Protein AF-A0A5C6PN98-F1 (afdb_monomer_lite)

Secondary structure (DSSP, 8-state):
-------------HHHHHHHHHHHHHHHHHHHHHHHHHHHHHHHHHHHHHHHHHHHHHHHHHHHHHHHHHHHHHHHHHHHHHHHHHHHHHHHHHHHHHHHHHHHHHHHHHHHHHHHHHHHHHHHHHHHHHTT--SSPPTT-TTHHHHHHHHTTT---B-SSEEEEEETTEEEEEE--BTTB-HHHHHHHHHHHHHHHHTT----TTT--------PPPP-

InterPro domains:
  IPR000477 Reverse transcriptase domain [PF00078] (130-209)
  IPR000477 Reverse transcriptase domain [PS50878] (1-220)

Organism: NCBI:txid433684

Structure (mmCIF, N/CA/C/O backbone):
data_AF-A0A5C6PN98-F1
#
_entry.id   AF-A0A5C6PN98-F1
#
loop_
_atom_site.group_PDB
_atom_site.id
_atom_site.type_symbol
_atom_site.label_atom_id
_atom_site.label_alt_id
_atom_site.label_comp_id
_atom_site.label_asym_id
_atom_site.label_entity_id
_atom_site.label_seq_id
_atom_site.pdbx_PDB_ins_code
_atom_site.Cartn_x
_atom_site.Cartn_y
_atom_site.Cartn_z
_atom_site.occupancy
_atom_site.B_iso_or_equiv
_atom_site.auth_seq_id
_atom_site.auth_comp_id
_atom_site.auth_asym_id
_atom_site.auth_atom_id
_atom_site.pdbx_PDB_model_num
ATOM 1 N N . MET A 1 1 ? 96.102 -9.131 -102.711 1.00 40.41 1 MET A N 1
ATOM 2 C CA . MET A 1 1 ? 95.577 -8.165 -103.697 1.00 40.41 1 MET A CA 1
ATOM 3 C C . MET A 1 1 ? 94.113 -7.965 -103.356 1.00 40.41 1 MET A C 1
ATOM 5 O O . MET A 1 1 ? 93.366 -8.931 -103.376 1.00 40.41 1 MET A O 1
ATOM 9 N N . SER A 1 2 ? 93.778 -6.772 -102.877 1.00 53.12 2 SER A N 1
ATOM 10 C CA . SER A 1 2 ? 92.555 -6.447 -102.135 1.00 53.12 2 SER A CA 1
ATOM 11 C C . SER A 1 2 ? 91.641 -5.587 -102.998 1.00 53.12 2 SER A C 1
ATOM 13 O O . SER A 1 2 ? 92.104 -4.531 -103.409 1.00 53.12 2 SER A O 1
ATOM 15 N N . ILE A 1 3 ? 90.391 -5.995 -103.253 1.00 46.00 3 ILE A N 1
ATOM 16 C CA . ILE A 1 3 ? 89.304 -5.165 -103.826 1.00 46.00 3 ILE A CA 1
ATOM 17 C C . ILE A 1 3 ? 87.951 -5.880 -103.543 1.00 46.00 3 ILE A C 1
ATOM 19 O O . ILE A 1 3 ? 87.928 -7.105 -103.638 1.00 46.00 3 ILE A O 1
ATOM 23 N N . PRO A 1 4 ? 86.806 -5.200 -103.325 1.00 48.44 4 PRO A N 1
ATOM 24 C CA . PRO A 1 4 ? 86.492 -4.220 -102.283 1.00 48.44 4 PRO A CA 1
ATOM 25 C C . PRO A 1 4 ? 85.287 -4.653 -101.406 1.00 48.44 4 PRO A C 1
ATOM 27 O O . PRO A 1 4 ? 84.429 -5.432 -101.816 1.00 48.44 4 PRO A O 1
ATOM 30 N N . VAL A 1 5 ? 85.181 -4.074 -100.206 1.00 53.41 5 VAL A N 1
ATOM 31 C CA . VAL A 1 5 ? 83.958 -4.086 -99.384 1.00 53.41 5 VAL A CA 1
ATOM 32 C C . VAL A 1 5 ? 83.003 -3.039 -99.964 1.00 53.41 5 VAL A C 1
ATOM 34 O O . VAL A 1 5 ? 83.211 -1.844 -99.760 1.00 53.41 5 VAL A O 1
ATOM 37 N N . LEU A 1 6 ? 81.982 -3.466 -100.715 1.00 45.72 6 LEU A N 1
ATOM 38 C CA . LEU A 1 6 ? 80.893 -2.583 -101.137 1.00 45.72 6 LEU A CA 1
ATOM 39 C C . LEU A 1 6 ? 79.876 -2.513 -99.994 1.00 45.72 6 LEU A C 1
ATOM 41 O O . LEU A 1 6 ? 78.958 -3.325 -99.890 1.00 45.72 6 LEU A O 1
ATOM 45 N N . GLY A 1 7 ? 80.110 -1.572 -99.080 1.00 50.09 7 GLY A N 1
ATOM 46 C CA . GLY A 1 7 ? 79.114 -1.169 -98.101 1.00 50.09 7 GLY A CA 1
ATOM 47 C C . GLY A 1 7 ? 77.917 -0.582 -98.839 1.00 50.09 7 GLY A C 1
ATOM 48 O O . GLY A 1 7 ? 78.007 0.511 -99.393 1.00 50.09 7 GLY A O 1
ATOM 49 N N . ASN A 1 8 ? 76.803 -1.311 -98.854 1.00 46.41 8 ASN A N 1
ATOM 50 C CA . ASN A 1 8 ? 75.513 -0.753 -99.227 1.00 46.41 8 ASN A CA 1
ATOM 51 C C . ASN A 1 8 ? 75.105 0.236 -98.131 1.00 46.41 8 ASN A C 1
ATOM 53 O O . ASN A 1 8 ? 74.496 -0.147 -97.133 1.00 46.41 8 ASN A O 1
ATOM 57 N N . HIS A 1 9 ? 75.467 1.506 -98.308 1.00 53.44 9 HIS A N 1
ATOM 58 C CA . HIS A 1 9 ? 74.816 2.604 -97.611 1.00 53.44 9 HIS A CA 1
ATOM 59 C C . HIS A 1 9 ? 73.414 2.726 -98.217 1.00 53.44 9 HIS A C 1
ATOM 61 O O . HIS A 1 9 ? 73.202 3.399 -99.221 1.00 53.44 9 HIS A O 1
ATOM 67 N N . VAL A 1 10 ? 72.474 1.949 -97.677 1.00 58.62 10 VAL A N 1
ATOM 68 C CA . VAL A 1 10 ? 71.049 2.142 -97.938 1.00 58.62 10 VAL A CA 1
ATOM 69 C C . VAL A 1 10 ? 70.681 3.424 -97.212 1.00 58.62 10 VAL A C 1
ATOM 71 O O . VAL A 1 10 ? 70.667 3.450 -95.981 1.00 58.62 10 VAL A O 1
ATOM 74 N N . ASP A 1 11 ? 70.450 4.495 -97.966 1.00 58.00 11 ASP A N 1
ATOM 75 C CA . ASP A 1 11 ? 69.956 5.737 -97.388 1.00 58.00 11 ASP A CA 1
ATOM 76 C C . ASP A 1 11 ? 68.627 5.444 -96.676 1.00 58.00 11 ASP A C 1
ATOM 78 O O . ASP A 1 11 ? 67.721 4.856 -97.281 1.00 58.00 11 ASP A O 1
ATOM 82 N N . PRO A 1 12 ? 68.505 5.764 -95.374 1.00 60.94 12 PRO A N 1
ATOM 83 C CA . PRO A 1 12 ? 67.302 5.448 -94.626 1.00 60.94 12 PRO A CA 1
ATOM 84 C C . PRO A 1 12 ? 66.135 6.210 -95.248 1.00 60.94 12 PRO A C 1
ATOM 86 O O . PRO A 1 12 ? 66.174 7.436 -95.300 1.00 60.94 12 PRO A O 1
ATOM 89 N N . ASN A 1 13 ? 65.103 5.493 -95.712 1.00 65.88 13 ASN A N 1
ATOM 90 C CA . ASN A 1 13 ? 63.858 6.110 -96.160 1.00 65.88 13 ASN A CA 1
ATOM 91 C C . ASN A 1 13 ? 63.233 6.850 -94.958 1.00 65.88 13 ASN A C 1
ATOM 93 O O . ASN A 1 13 ? 62.747 6.195 -94.021 1.00 65.88 13 ASN A O 1
ATOM 97 N N . PRO A 1 14 ? 63.256 8.194 -94.948 1.00 67.50 14 PRO A N 1
ATOM 98 C CA . PRO A 1 14 ? 62.813 8.960 -93.794 1.00 67.50 14 PRO A CA 1
ATOM 99 C C . PRO A 1 14 ? 61.302 8.812 -93.582 1.00 67.50 14 PRO A C 1
ATOM 101 O O . PRO A 1 14 ? 60.848 8.800 -92.443 1.00 67.50 14 PRO A O 1
ATOM 104 N N . GLU A 1 15 ? 60.526 8.597 -94.648 1.00 72.06 15 GLU A N 1
ATOM 105 C CA . GLU A 1 15 ? 59.063 8.516 -94.580 1.00 72.06 15 GLU A CA 1
ATOM 106 C C . GLU A 1 15 ? 58.575 7.237 -93.880 1.00 72.06 15 GLU A C 1
ATOM 108 O O . GLU A 1 15 ? 57.674 7.293 -93.043 1.00 72.06 15 GLU A O 1
ATOM 113 N N . GLY A 1 16 ? 59.210 6.089 -94.146 1.00 73.00 16 GLY A N 1
ATOM 114 C CA . GLY A 1 16 ? 58.858 4.814 -93.504 1.00 73.00 16 GLY A CA 1
ATOM 115 C C . GLY A 1 16 ? 59.212 4.769 -92.013 1.00 73.00 16 GLY A C 1
ATOM 116 O O . GLY A 1 16 ? 58.450 4.240 -91.205 1.00 73.00 16 GLY A O 1
ATOM 117 N N . THR A 1 17 ? 60.339 5.379 -91.635 1.00 78.50 17 THR A N 1
ATOM 118 C CA . THR A 1 17 ? 60.756 5.499 -90.226 1.00 78.50 17 THR A CA 1
ATOM 119 C C . THR A 1 17 ? 59.809 6.414 -89.446 1.00 78.50 17 THR A C 1
ATOM 121 O O . THR A 1 17 ? 59.420 6.088 -88.326 1.00 78.50 17 THR A O 1
ATOM 124 N N . ILE A 1 18 ? 59.379 7.530 -90.048 1.00 80.25 18 ILE A N 1
ATOM 125 C CA . ILE A 1 18 ? 58.404 8.450 -89.444 1.00 80.25 18 ILE A CA 1
ATOM 126 C C . ILE A 1 18 ? 57.042 7.764 -89.255 1.00 80.25 18 ILE A C 1
ATOM 128 O O . ILE A 1 18 ? 56.444 7.904 -88.190 1.00 80.25 18 ILE A O 1
ATOM 132 N N . ALA A 1 19 ? 56.570 6.985 -90.233 1.00 81.81 19 ALA A N 1
ATOM 133 C CA . ALA A 1 19 ? 55.299 6.262 -90.132 1.00 81.81 19 ALA A CA 1
ATOM 134 C C . ALA A 1 19 ? 55.283 5.233 -88.984 1.00 81.81 19 ALA A C 1
ATOM 136 O O . ALA A 1 19 ? 54.307 5.163 -88.241 1.00 81.81 19 ALA A O 1
ATOM 137 N N . LEU A 1 20 ? 56.372 4.477 -88.790 1.00 82.06 20 LEU A N 1
ATOM 138 C CA . LEU A 1 20 ? 56.484 3.523 -87.678 1.00 82.06 20 LEU A CA 1
ATOM 139 C C . LEU A 1 20 ? 56.520 4.218 -86.308 1.00 82.06 20 LEU A C 1
ATOM 141 O O . LEU A 1 20 ? 55.863 3.759 -85.376 1.00 82.06 20 LEU A O 1
ATOM 145 N N . ILE A 1 21 ? 57.227 5.348 -86.194 1.00 84.56 21 ILE A N 1
ATOM 146 C CA . ILE A 1 21 ? 57.261 6.147 -84.958 1.00 84.56 21 ILE A CA 1
ATOM 147 C C . ILE A 1 21 ? 55.870 6.714 -84.635 1.00 84.56 21 ILE A C 1
ATOM 149 O O . ILE A 1 21 ? 55.463 6.701 -83.476 1.00 84.56 21 ILE A O 1
ATOM 153 N N . LEU A 1 22 ? 55.126 7.190 -85.640 1.00 84.31 22 LEU A N 1
ATOM 154 C CA . LEU A 1 22 ? 53.765 7.705 -85.454 1.00 84.31 22 LEU A CA 1
ATOM 155 C C . LEU A 1 22 ? 52.798 6.625 -84.946 1.00 84.31 22 LEU A C 1
ATOM 157 O O . LEU A 1 22 ? 52.029 6.910 -84.032 1.00 84.31 22 LEU A O 1
ATOM 161 N N . ILE A 1 23 ? 52.880 5.395 -85.468 1.00 87.25 23 ILE A N 1
ATOM 162 C CA . ILE A 1 23 ? 52.056 4.260 -85.011 1.00 87.25 23 ILE A CA 1
ATOM 163 C C . ILE A 1 23 ? 52.378 3.895 -83.554 1.00 87.25 23 ILE A C 1
ATOM 165 O O . ILE A 1 23 ? 51.466 3.727 -82.748 1.00 87.25 23 ILE A O 1
ATOM 169 N N . GLU A 1 24 ? 53.661 3.822 -83.181 1.00 88.69 24 GLU A N 1
AT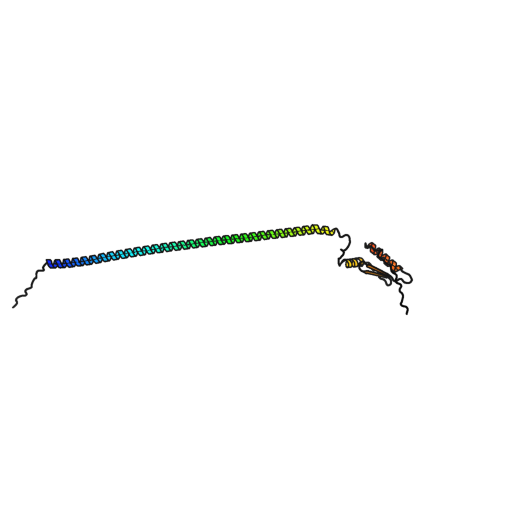OM 170 C CA . GLU A 1 24 ? 54.052 3.517 -81.796 1.00 88.69 24 GLU A CA 1
ATOM 171 C C . GLU A 1 24 ? 53.624 4.627 -80.816 1.00 88.69 24 GLU A C 1
ATOM 173 O O . GLU A 1 24 ? 53.244 4.350 -79.675 1.00 88.69 24 GLU A O 1
ATOM 178 N N . ILE A 1 25 ? 53.648 5.892 -81.253 1.00 87.69 25 ILE A N 1
ATOM 179 C CA . ILE A 1 25 ? 53.106 7.016 -80.480 1.00 87.69 25 ILE A CA 1
ATOM 180 C C . ILE A 1 25 ? 51.587 6.883 -80.332 1.00 87.69 25 ILE A C 1
ATOM 182 O O . ILE A 1 25 ? 51.085 7.042 -79.221 1.00 87.69 25 ILE A O 1
ATOM 186 N N . GLU A 1 26 ? 50.856 6.580 -81.405 1.00 90.25 26 GLU A N 1
ATOM 187 C CA . GLU A 1 26 ? 49.398 6.412 -81.382 1.00 90.25 26 GLU A CA 1
ATOM 188 C C . GLU A 1 26 ? 48.972 5.276 -80.437 1.00 90.25 26 GLU A C 1
ATOM 190 O O . GLU A 1 26 ? 48.090 5.470 -79.598 1.00 90.25 26 GLU A O 1
ATOM 195 N N . GLU A 1 27 ? 49.663 4.133 -80.478 1.00 89.81 27 GLU A N 1
ATOM 196 C CA . GLU A 1 27 ? 49.415 2.994 -79.586 1.00 89.81 27 GLU A CA 1
ATOM 197 C C . GLU A 1 27 ? 49.716 3.337 -78.115 1.00 89.81 27 GLU A C 1
ATOM 199 O O . GLU A 1 27 ? 48.908 3.049 -77.226 1.00 89.81 27 GLU A O 1
ATOM 204 N N . LYS A 1 28 ? 50.835 4.027 -77.836 1.00 92.12 28 LYS A N 1
ATOM 205 C CA . LYS A 1 28 ? 51.170 4.500 -76.477 1.00 92.12 28 LYS A CA 1
ATOM 206 C C . LYS A 1 28 ? 50.163 5.523 -75.955 1.00 92.12 28 LYS A C 1
ATOM 208 O O . LYS A 1 28 ? 49.799 5.465 -74.779 1.00 92.12 28 LYS A O 1
ATOM 213 N N . VAL A 1 29 ? 49.695 6.442 -76.801 1.00 90.94 29 VAL A N 1
ATOM 214 C CA . VAL A 1 29 ? 48.663 7.432 -76.450 1.00 90.94 29 VAL A CA 1
ATOM 215 C C . VAL A 1 29 ? 47.328 6.742 -76.166 1.00 90.94 29 VAL A C 1
ATOM 217 O O . VAL A 1 29 ? 46.677 7.067 -75.171 1.00 90.94 29 VAL A O 1
ATOM 220 N N . PHE A 1 30 ? 46.945 5.746 -76.968 1.00 92.44 30 PHE A N 1
ATOM 221 C CA . PHE A 1 30 ? 45.742 4.943 -76.743 1.00 92.44 30 PHE A CA 1
ATOM 222 C C . PHE A 1 30 ? 45.806 4.168 -75.417 1.00 92.44 30 PHE A C 1
ATOM 224 O O . PHE A 1 30 ? 44.881 4.245 -74.603 1.00 92.44 30 PHE A O 1
ATOM 231 N N . HIS A 1 31 ? 46.926 3.492 -75.142 1.00 93.56 31 HIS A N 1
ATOM 232 C CA . HIS A 1 31 ? 47.130 2.755 -73.893 1.00 93.56 31 HIS A CA 1
ATOM 233 C C . HIS A 1 31 ? 47.135 3.686 -72.667 1.00 93.56 31 HIS A C 1
ATOM 235 O O . HIS A 1 31 ? 46.573 3.344 -71.621 1.00 93.56 31 HIS A O 1
ATOM 241 N N . LEU A 1 32 ? 47.725 4.881 -72.779 1.00 94.00 32 LEU A N 1
ATOM 242 C CA . LEU A 1 32 ? 47.681 5.897 -71.726 1.00 94.00 32 LEU A CA 1
ATOM 243 C C . LEU A 1 32 ? 46.247 6.392 -71.481 1.00 94.00 32 LEU A C 1
ATOM 245 O O . LEU A 1 32 ? 45.834 6.525 -70.329 1.00 94.00 32 LEU A O 1
ATOM 249 N N . GLY A 1 33 ? 45.466 6.598 -72.547 1.00 93.75 33 GLY A N 1
ATOM 250 C CA . GLY A 1 33 ? 44.052 6.969 -72.466 1.00 93.75 33 GLY A CA 1
ATOM 251 C C . GLY A 1 33 ? 43.211 5.950 -71.689 1.00 93.75 33 GLY A C 1
ATOM 252 O O . GLY A 1 33 ? 42.462 6.332 -70.789 1.00 93.75 33 GLY A O 1
ATOM 253 N N . ILE A 1 34 ? 43.387 4.651 -71.959 1.00 94.88 34 ILE A N 1
ATOM 254 C CA . ILE A 1 34 ? 42.705 3.568 -71.224 1.00 94.88 34 ILE A CA 1
ATOM 255 C C . ILE A 1 34 ? 43.082 3.573 -69.738 1.00 94.88 34 ILE A C 1
ATOM 257 O O . ILE A 1 34 ? 42.205 3.422 -68.881 1.00 94.88 34 ILE A O 1
ATOM 261 N N . ILE A 1 35 ? 44.367 3.758 -69.415 1.00 96.00 35 ILE A N 1
ATOM 262 C CA . ILE A 1 35 ? 44.838 3.824 -68.023 1.00 96.00 35 ILE A CA 1
ATOM 263 C C . ILE A 1 35 ? 44.164 4.988 -67.289 1.00 96.00 35 ILE A C 1
ATOM 265 O O . ILE A 1 35 ? 43.644 4.794 -66.191 1.00 96.00 35 ILE A O 1
ATOM 269 N N . ILE A 1 36 ? 44.121 6.176 -67.900 1.00 96.38 36 ILE A N 1
ATOM 270 C CA . ILE A 1 36 ? 43.481 7.357 -67.307 1.00 96.38 36 ILE A CA 1
ATOM 271 C C . ILE A 1 36 ? 41.999 7.082 -67.038 1.00 96.38 36 ILE A C 1
ATOM 273 O O . ILE A 1 36 ? 41.545 7.285 -65.913 1.00 96.38 36 ILE A O 1
ATOM 277 N N . ILE A 1 37 ? 41.256 6.569 -68.025 1.00 96.69 37 ILE A N 1
ATOM 278 C CA . ILE A 1 37 ? 39.830 6.235 -67.862 1.00 96.69 37 ILE A CA 1
ATOM 279 C C . ILE A 1 37 ? 39.640 5.234 -66.718 1.00 96.69 37 ILE A C 1
ATOM 281 O O . ILE A 1 37 ? 38.777 5.433 -65.865 1.00 96.69 37 ILE A O 1
ATOM 285 N N . SER A 1 38 ? 40.475 4.195 -66.659 1.00 96.19 38 SER A N 1
ATOM 286 C CA . SER A 1 38 ? 40.412 3.174 -65.609 1.00 96.19 38 SER A CA 1
ATOM 287 C C . SER A 1 38 ? 40.627 3.776 -64.219 1.00 96.19 38 SER A C 1
ATOM 289 O O . SER A 1 38 ? 39.862 3.491 -63.299 1.00 96.19 38 SER A O 1
ATOM 291 N N . ILE A 1 39 ? 41.618 4.661 -64.066 1.00 97.25 39 ILE A N 1
ATOM 292 C CA . ILE A 1 39 ? 41.881 5.376 -62.809 1.00 97.25 39 ILE A CA 1
ATOM 293 C C . ILE A 1 39 ? 40.684 6.249 -62.423 1.00 97.25 39 ILE A C 1
ATOM 295 O O . ILE A 1 39 ? 40.243 6.197 -61.276 1.00 97.25 39 ILE A O 1
ATOM 299 N N . VAL A 1 40 ? 40.129 7.019 -63.364 1.00 97.56 40 VAL A N 1
ATOM 300 C CA . VAL A 1 40 ? 38.956 7.868 -63.101 1.00 97.56 40 VAL A CA 1
ATOM 301 C C . VAL A 1 40 ? 37.769 7.027 -62.634 1.00 97.56 40 VAL A C 1
ATOM 303 O O . VAL A 1 40 ? 37.139 7.367 -61.634 1.00 97.56 40 VAL A O 1
ATOM 306 N N . VAL A 1 41 ? 37.490 5.903 -63.298 1.00 97.81 41 VAL A N 1
ATOM 307 C CA . VAL A 1 41 ? 36.411 4.983 -62.906 1.00 97.81 41 VAL A CA 1
ATOM 308 C C . VAL A 1 41 ? 36.638 4.433 -61.496 1.00 97.81 41 VAL A C 1
ATOM 310 O O . VAL A 1 41 ? 35.714 4.446 -60.684 1.00 97.81 41 VAL A O 1
ATOM 313 N N . ILE A 1 42 ? 37.860 4.008 -61.167 1.00 97.81 42 ILE A N 1
ATOM 314 C CA . ILE A 1 42 ? 38.203 3.516 -59.823 1.00 97.81 42 ILE A CA 1
ATOM 315 C C . ILE A 1 42 ? 37.974 4.603 -58.767 1.00 97.81 42 ILE A C 1
ATOM 317 O O . ILE A 1 42 ? 37.365 4.329 -57.734 1.00 97.81 42 ILE A O 1
ATOM 321 N N . ILE A 1 43 ? 38.407 5.841 -59.027 1.00 97.94 43 ILE A N 1
ATOM 322 C CA . ILE A 1 43 ? 38.196 6.974 -58.114 1.00 97.94 43 ILE A CA 1
ATOM 323 C C . ILE A 1 43 ? 36.700 7.206 -57.888 1.00 97.94 43 ILE A C 1
ATOM 325 O O . ILE A 1 43 ? 36.277 7.344 -56.742 1.00 97.94 43 ILE A O 1
ATOM 329 N N . ILE A 1 44 ? 35.889 7.202 -58.951 1.00 98.00 44 ILE A N 1
ATOM 330 C CA . ILE A 1 44 ? 34.432 7.367 -58.844 1.00 98.00 44 ILE A CA 1
ATOM 331 C C . ILE A 1 44 ? 33.831 6.265 -57.968 1.00 98.00 44 ILE A C 1
ATOM 333 O O . ILE A 1 44 ? 33.057 6.566 -57.061 1.00 98.00 44 ILE A O 1
ATOM 337 N N . ILE A 1 45 ? 34.212 5.003 -58.186 1.00 98.19 45 ILE A N 1
ATOM 338 C CA . ILE A 1 45 ? 33.725 3.870 -57.385 1.00 98.19 45 ILE A CA 1
ATOM 339 C C . ILE A 1 45 ? 34.092 4.049 -55.908 1.00 98.19 45 ILE A C 1
ATOM 341 O O . ILE A 1 45 ? 33.233 3.886 -55.044 1.00 98.19 45 ILE A O 1
ATOM 345 N N . ILE A 1 46 ? 35.337 4.427 -55.606 1.00 98.25 46 ILE A N 1
ATOM 346 C CA . ILE A 1 46 ? 35.791 4.671 -54.228 1.00 98.25 46 ILE A CA 1
ATOM 347 C C . ILE A 1 46 ? 34.970 5.789 -53.581 1.00 98.25 46 ILE A C 1
ATOM 349 O O . ILE A 1 46 ? 34.488 5.623 -52.461 1.00 98.25 46 ILE A O 1
ATOM 353 N N . VAL A 1 47 ? 34.767 6.906 -54.284 1.00 98.31 47 VAL A N 1
ATOM 354 C CA . VAL A 1 47 ? 33.960 8.031 -53.790 1.00 98.31 47 VAL A CA 1
ATOM 355 C C . VAL A 1 47 ? 32.526 7.584 -53.501 1.00 98.31 47 VAL A C 1
ATOM 357 O O . VAL A 1 47 ? 31.998 7.886 -52.432 1.00 98.31 47 VAL A O 1
ATOM 360 N N . VAL A 1 48 ? 31.910 6.816 -54.402 1.00 98.31 48 VAL A N 1
ATOM 361 C CA . VAL A 1 48 ? 30.558 6.272 -54.207 1.00 98.31 48 VAL A CA 1
ATOM 362 C C . VAL A 1 48 ? 30.499 5.358 -52.982 1.00 98.31 48 VAL A C 1
ATOM 364 O O . VAL A 1 48 ? 29.592 5.500 -52.163 1.00 98.31 48 VAL A O 1
ATOM 367 N N . ILE A 1 49 ? 31.475 4.464 -52.805 1.00 98.38 49 ILE A N 1
ATOM 368 C CA . ILE A 1 49 ? 31.553 3.581 -51.631 1.00 98.38 49 ILE A CA 1
ATOM 369 C C . ILE A 1 49 ? 31.664 4.401 -50.343 1.00 98.38 49 ILE A C 1
ATOM 371 O O . ILE A 1 49 ? 30.936 4.130 -49.390 1.00 98.38 49 ILE A O 1
ATOM 375 N N . ILE A 1 50 ? 32.525 5.423 -50.313 1.00 98.31 50 ILE A N 1
ATOM 376 C CA . ILE A 1 50 ? 32.680 6.305 -49.148 1.00 98.31 50 ILE A CA 1
ATOM 377 C C . ILE A 1 50 ? 31.349 6.981 -48.812 1.00 98.31 50 ILE A C 1
ATOM 379 O O . ILE A 1 50 ? 30.940 6.971 -47.653 1.00 98.31 50 ILE A O 1
ATOM 383 N N . ILE A 1 51 ? 30.644 7.518 -49.811 1.00 98.38 51 ILE A N 1
ATOM 384 C CA . ILE A 1 51 ? 29.333 8.151 -49.615 1.00 98.38 51 ILE A CA 1
ATOM 385 C C . ILE A 1 51 ? 28.333 7.155 -49.016 1.00 98.38 51 ILE A C 1
ATOM 387 O O . ILE A 1 51 ? 27.664 7.480 -48.037 1.00 98.38 51 ILE A O 1
ATOM 391 N N . ILE A 1 52 ? 28.257 5.933 -49.552 1.00 98.44 52 ILE A N 1
ATOM 392 C CA . ILE A 1 52 ? 27.363 4.885 -49.037 1.00 98.44 52 ILE A CA 1
ATOM 393 C C . ILE A 1 52 ? 27.698 4.549 -47.580 1.00 98.44 52 ILE A C 1
ATOM 395 O O . ILE A 1 52 ? 26.800 4.498 -46.742 1.00 98.44 52 ILE A O 1
ATOM 399 N N . VAL A 1 53 ? 28.979 4.357 -47.256 1.00 98.50 53 VAL A N 1
ATOM 400 C CA . VAL A 1 53 ? 29.428 4.060 -45.887 1.00 98.50 53 VAL A CA 1
ATOM 401 C C . VAL A 1 53 ? 29.056 5.193 -44.933 1.00 98.50 53 VAL A C 1
ATOM 403 O O . VAL A 1 53 ? 28.517 4.932 -43.860 1.00 98.50 53 VAL A O 1
ATOM 406 N N . VAL A 1 54 ? 29.276 6.448 -45.329 1.00 98.50 54 VAL A N 1
ATOM 407 C CA . VAL A 1 54 ? 28.896 7.621 -44.530 1.00 98.50 54 VAL A CA 1
ATOM 408 C C . VAL A 1 54 ? 27.386 7.655 -44.289 1.00 98.50 54 VAL A C 1
ATOM 410 O O . VAL A 1 54 ? 26.960 7.849 -43.152 1.00 98.50 54 VAL A O 1
ATOM 413 N N . ILE A 1 55 ? 26.571 7.404 -45.317 1.00 98.50 55 ILE A N 1
ATOM 414 C CA . ILE A 1 55 ? 25.108 7.339 -45.183 1.00 98.50 55 ILE A CA 1
ATOM 415 C C . ILE A 1 55 ? 24.700 6.237 -44.199 1.00 98.50 55 ILE A C 1
ATOM 417 O O . ILE A 1 55 ? 23.881 6.485 -43.315 1.00 98.50 55 ILE A O 1
ATOM 421 N N . ILE A 1 56 ? 25.289 5.042 -44.305 1.00 98.50 56 ILE A N 1
ATOM 422 C CA . ILE A 1 56 ? 25.012 3.928 -43.386 1.00 98.50 56 ILE A CA 1
ATOM 423 C C . ILE A 1 56 ? 25.356 4.320 -41.947 1.00 98.50 56 ILE A C 1
ATOM 425 O O . ILE A 1 56 ? 24.542 4.105 -41.051 1.00 98.50 56 ILE A O 1
ATOM 429 N N . ILE A 1 57 ? 26.522 4.931 -41.718 1.00 98.50 57 ILE A N 1
ATOM 430 C CA . ILE A 1 57 ? 26.934 5.393 -40.385 1.00 98.50 57 ILE A CA 1
ATOM 431 C C . ILE A 1 57 ? 25.921 6.397 -39.832 1.00 98.50 57 ILE A C 1
ATOM 433 O O . ILE A 1 57 ? 25.484 6.251 -38.692 1.00 98.50 57 ILE A O 1
ATOM 437 N N . ILE A 1 58 ? 25.499 7.377 -40.634 1.00 98.50 58 ILE A N 1
ATOM 438 C CA . ILE A 1 58 ? 24.498 8.372 -40.225 1.00 98.50 58 ILE A CA 1
ATOM 439 C C . ILE A 1 58 ? 23.183 7.687 -39.832 1.00 98.50 58 ILE A C 1
ATOM 441 O O . ILE A 1 58 ? 22.634 7.987 -38.773 1.00 98.50 58 ILE A O 1
ATOM 445 N N . ILE A 1 59 ? 22.697 6.738 -40.636 1.00 98.56 59 ILE A N 1
ATOM 446 C CA . ILE A 1 59 ? 21.468 5.986 -40.342 1.00 98.56 59 ILE A CA 1
ATOM 447 C C . ILE A 1 59 ? 21.603 5.217 -39.024 1.00 98.56 59 ILE A C 1
ATOM 449 O O . ILE A 1 59 ? 20.718 5.297 -38.175 1.00 98.56 59 ILE A O 1
ATOM 453 N N . VAL A 1 60 ? 22.715 4.506 -38.822 1.00 98.56 60 VAL A N 1
ATOM 454 C CA . VAL A 1 60 ? 22.971 3.746 -37.588 1.00 98.56 60 VAL A CA 1
ATOM 455 C C . VAL A 1 60 ? 23.002 4.668 -36.371 1.00 98.56 60 VAL A C 1
ATOM 457 O O . VAL A 1 60 ? 22.410 4.341 -35.341 1.00 98.56 60 VAL A O 1
ATOM 460 N N . VAL A 1 61 ? 23.640 5.835 -36.482 1.00 98.62 61 VAL A N 1
ATOM 461 C CA . VAL A 1 61 ? 23.676 6.840 -35.412 1.00 98.62 61 VAL A CA 1
ATOM 462 C C . VAL A 1 61 ? 22.270 7.349 -35.099 1.00 98.62 61 VAL A C 1
ATOM 464 O O . VAL A 1 61 ? 21.886 7.376 -33.932 1.00 98.62 61 VAL A O 1
ATOM 467 N N . ILE A 1 62 ? 21.472 7.682 -36.117 1.00 98.62 62 ILE A N 1
ATOM 468 C CA . ILE A 1 62 ? 20.083 8.131 -35.936 1.00 98.62 62 ILE A CA 1
ATOM 469 C C . ILE A 1 62 ? 19.254 7.054 -35.233 1.00 98.62 62 ILE A C 1
ATOM 471 O O . ILE A 1 62 ? 18.588 7.352 -34.243 1.00 98.62 62 ILE A O 1
ATOM 475 N N . ILE A 1 63 ? 19.322 5.802 -35.694 1.00 98.62 63 ILE A N 1
ATOM 476 C CA . ILE A 1 63 ? 18.603 4.680 -35.072 1.00 98.62 63 ILE A CA 1
ATOM 477 C C . ILE A 1 63 ? 19.031 4.525 -33.612 1.00 98.62 63 ILE A C 1
ATOM 479 O O . ILE A 1 63 ? 18.180 4.410 -32.734 1.00 98.62 63 ILE A O 1
ATOM 483 N N . SER A 1 64 ? 20.334 4.582 -33.338 1.00 98.25 64 SER A N 1
ATOM 484 C CA . SER A 1 64 ? 20.868 4.466 -31.978 1.00 98.25 64 SER A CA 1
ATOM 485 C C . SER A 1 64 ? 20.329 5.571 -31.066 1.00 98.25 64 SER A C 1
ATOM 487 O O . SER A 1 64 ? 19.881 5.287 -29.958 1.00 98.25 64 SER A O 1
ATOM 489 N N . ILE A 1 65 ? 20.293 6.820 -31.543 1.00 98.50 65 ILE A N 1
ATOM 490 C CA . ILE A 1 65 ? 19.728 7.958 -30.804 1.00 98.50 65 ILE A CA 1
ATOM 491 C C . ILE A 1 65 ? 18.237 7.743 -30.530 1.00 98.50 65 ILE A C 1
ATOM 493 O O . ILE A 1 65 ? 17.797 7.906 -29.393 1.00 98.50 65 ILE A O 1
ATOM 497 N N . VAL A 1 66 ? 17.460 7.344 -31.541 1.00 98.62 66 VAL A N 1
ATOM 498 C CA . VAL A 1 66 ? 16.019 7.082 -31.394 1.00 98.62 66 VAL A CA 1
ATOM 499 C C . VAL A 1 66 ? 15.764 5.985 -30.362 1.00 98.62 66 VAL A C 1
ATOM 501 O O . VAL A 1 66 ? 14.886 6.134 -29.510 1.00 98.62 66 VAL A O 1
ATOM 504 N N . VAL A 1 67 ? 16.549 4.906 -30.392 1.00 98.69 67 VAL A N 1
ATOM 505 C CA . VAL A 1 67 ? 16.457 3.810 -29.418 1.00 98.69 67 VAL A CA 1
ATOM 506 C C . VAL A 1 67 ? 16.772 4.307 -28.009 1.00 98.69 67 VAL A C 1
ATOM 508 O O . VAL A 1 67 ? 15.996 4.047 -27.092 1.00 98.69 67 VAL A O 1
ATOM 511 N N . ILE A 1 68 ? 17.854 5.069 -27.829 1.00 98.56 68 ILE A N 1
ATOM 512 C CA . ILE A 1 68 ? 18.229 5.634 -26.523 1.00 98.56 68 ILE A CA 1
ATOM 513 C C . ILE A 1 68 ? 17.114 6.534 -25.982 1.00 98.56 68 ILE A C 1
ATOM 515 O O . ILE A 1 68 ? 16.697 6.363 -24.838 1.00 98.56 68 ILE A O 1
ATOM 519 N N . ILE A 1 69 ? 16.586 7.449 -26.800 1.00 98.56 69 ILE A N 1
ATOM 520 C CA . ILE A 1 69 ? 15.482 8.337 -26.404 1.00 98.56 69 ILE A CA 1
ATOM 521 C C . ILE A 1 69 ? 14.257 7.514 -26.004 1.00 98.56 69 ILE A C 1
ATOM 523 O O . ILE A 1 69 ? 13.660 7.771 -24.962 1.00 98.56 69 ILE A O 1
ATOM 527 N N . SER A 1 70 ? 13.910 6.494 -26.790 1.00 98.38 70 SER A N 1
ATOM 528 C CA . SER A 1 70 ? 12.770 5.619 -26.502 1.00 98.38 70 SER A CA 1
ATOM 529 C C . SER A 1 70 ? 12.931 4.908 -25.156 1.00 98.38 70 SER A C 1
ATOM 531 O O . SER A 1 70 ? 11.998 4.890 -24.357 1.00 98.38 70 SER A O 1
ATOM 533 N N . ILE A 1 71 ? 14.126 4.385 -24.860 1.00 98.62 71 ILE A N 1
ATOM 534 C CA . ILE A 1 71 ? 14.437 3.746 -23.572 1.00 98.62 71 ILE A CA 1
ATOM 535 C C . ILE A 1 71 ? 14.299 4.747 -22.421 1.00 98.62 71 ILE A C 1
ATOM 537 O O . ILE A 1 71 ? 13.656 4.439 -21.419 1.00 98.62 71 ILE A O 1
ATOM 541 N N . VAL A 1 72 ? 14.857 5.952 -22.563 1.00 98.62 72 VAL A N 1
ATOM 542 C CA . VAL A 1 72 ? 14.767 7.006 -21.538 1.00 98.62 72 VAL A CA 1
ATOM 543 C C . VAL A 1 72 ? 13.310 7.379 -21.258 1.00 98.62 72 VAL A C 1
ATOM 545 O O . VAL A 1 72 ? 12.911 7.472 -20.097 1.00 98.62 72 VAL A O 1
ATOM 548 N N . VAL A 1 73 ? 12.494 7.533 -22.304 1.00 98.62 73 VAL A N 1
ATOM 549 C CA . VAL A 1 73 ? 11.058 7.821 -22.174 1.00 98.62 73 VAL A CA 1
ATOM 550 C C . VAL A 1 73 ? 10.334 6.685 -21.451 1.00 98.62 73 VAL A C 1
ATOM 552 O O . VAL A 1 73 ? 9.568 6.946 -20.526 1.00 98.62 73 VAL A O 1
ATOM 555 N N . ILE A 1 74 ? 10.604 5.428 -21.814 1.00 98.62 74 ILE A N 1
ATOM 556 C CA . ILE A 1 74 ? 10.011 4.258 -21.148 1.00 98.62 74 ILE A CA 1
ATOM 557 C C . ILE A 1 74 ? 10.378 4.235 -19.660 1.00 98.62 74 ILE A C 1
ATOM 559 O O . ILE A 1 74 ? 9.498 4.045 -18.823 1.00 98.62 74 ILE A O 1
ATOM 563 N N . ILE A 1 75 ? 11.644 4.478 -19.311 1.00 98.56 75 ILE A N 1
ATOM 564 C CA . ILE A 1 75 ? 12.093 4.544 -17.912 1.00 98.56 75 ILE A CA 1
ATOM 565 C C . ILE A 1 75 ? 11.332 5.635 -17.154 1.00 98.56 75 ILE A C 1
ATOM 567 O O . ILE A 1 75 ? 10.847 5.386 -16.052 1.00 98.56 75 ILE A O 1
ATOM 571 N N . PHE A 1 76 ? 11.178 6.822 -17.744 1.00 98.50 76 PHE A N 1
ATOM 572 C CA . PHE A 1 76 ? 10.436 7.913 -17.115 1.00 98.50 76 PHE A CA 1
ATOM 573 C C . PHE A 1 76 ? 8.963 7.552 -16.881 1.00 98.50 76 PHE A C 1
ATOM 575 O O . PHE A 1 76 ? 8.437 7.794 -15.795 1.00 98.50 76 PHE A O 1
ATOM 582 N N . ILE A 1 77 ? 8.313 6.912 -17.859 1.00 98.56 77 ILE A N 1
ATOM 583 C CA . ILE A 1 77 ? 6.934 6.423 -17.726 1.00 98.56 77 ILE A CA 1
ATOM 584 C C . ILE A 1 77 ? 6.834 5.395 -16.595 1.00 98.56 77 ILE A C 1
ATOM 586 O O . ILE A 1 77 ? 5.939 5.501 -15.759 1.00 98.56 77 ILE A O 1
ATOM 590 N N . ILE A 1 78 ? 7.756 4.430 -16.529 1.00 98.50 78 ILE A N 1
ATOM 591 C CA . ILE A 1 78 ? 7.779 3.416 -15.465 1.00 98.50 78 ILE A CA 1
ATOM 592 C C . ILE A 1 78 ? 7.915 4.087 -14.097 1.00 98.50 78 ILE A C 1
ATOM 594 O O . ILE A 1 78 ? 7.130 3.793 -13.198 1.00 98.50 78 ILE A O 1
ATOM 598 N N . ILE A 1 79 ? 8.862 5.016 -13.941 1.00 98.50 79 ILE A N 1
ATOM 599 C CA . ILE A 1 79 ? 9.059 5.756 -12.687 1.00 98.50 79 ILE A CA 1
ATOM 600 C C . ILE A 1 79 ? 7.780 6.502 -12.306 1.00 98.50 79 ILE A C 1
ATOM 602 O O . ILE A 1 79 ? 7.330 6.402 -11.167 1.00 98.50 79 ILE A O 1
ATOM 606 N N . PHE A 1 80 ? 7.162 7.206 -13.252 1.00 98.31 80 PHE A N 1
ATOM 607 C CA . PHE A 1 80 ? 5.925 7.945 -13.019 1.00 98.31 80 PHE A CA 1
ATOM 608 C C . PHE A 1 80 ? 4.782 7.032 -12.552 1.00 98.31 80 PHE A C 1
ATOM 610 O O . PHE A 1 80 ? 4.127 7.322 -11.549 1.00 98.31 80 PHE A O 1
ATOM 617 N N . VAL A 1 81 ? 4.581 5.893 -13.222 1.00 98.62 81 VAL A N 1
ATOM 618 C CA . VAL A 1 81 ? 3.567 4.893 -12.849 1.00 98.62 81 VAL A CA 1
ATOM 619 C C . VAL A 1 81 ? 3.838 4.319 -11.458 1.00 98.62 81 VAL A C 1
ATOM 621 O O . VAL A 1 81 ? 2.910 4.191 -10.657 1.00 98.62 81 VAL A O 1
ATOM 624 N N . VAL A 1 82 ? 5.095 4.003 -11.140 1.00 98.62 82 VAL A N 1
ATOM 625 C CA . VAL A 1 82 ? 5.490 3.489 -9.819 1.00 98.62 82 VAL A CA 1
ATOM 626 C C . VAL A 1 82 ? 5.212 4.524 -8.731 1.00 98.62 82 VAL A C 1
ATOM 628 O O . VAL A 1 82 ? 4.605 4.186 -7.718 1.00 98.62 82 VAL A O 1
ATOM 631 N N . VAL A 1 83 ? 5.582 5.788 -8.949 1.00 98.56 83 VAL A N 1
ATOM 632 C CA . VAL A 1 83 ? 5.326 6.879 -7.996 1.00 98.56 83 VAL A CA 1
ATOM 633 C C . VAL A 1 83 ? 3.826 7.044 -7.754 1.00 98.56 83 VAL A C 1
ATOM 635 O O . VAL A 1 83 ? 3.403 7.073 -6.600 1.00 98.56 83 VAL A O 1
ATOM 638 N N . ILE A 1 84 ? 3.006 7.081 -8.810 1.00 98.56 84 ILE A N 1
ATOM 639 C CA . ILE A 1 84 ? 1.541 7.155 -8.675 1.00 98.56 84 ILE A CA 1
ATOM 640 C C . ILE A 1 84 ? 1.003 5.965 -7.883 1.00 98.56 84 ILE A C 1
ATOM 642 O O . ILE A 1 84 ? 0.195 6.145 -6.974 1.00 98.56 84 ILE A O 1
ATOM 646 N N . SER A 1 85 ? 1.469 4.757 -8.193 1.00 98.19 85 SER A N 1
ATOM 647 C CA . SER A 1 85 ? 1.035 3.539 -7.506 1.00 98.19 85 SER A CA 1
ATOM 648 C C . SER A 1 85 ? 1.352 3.603 -6.010 1.00 98.19 85 SER A C 1
ATOM 650 O O . SER A 1 85 ? 0.491 3.302 -5.187 1.00 98.19 85 SER A O 1
ATOM 652 N N . ILE A 1 86 ? 2.551 4.069 -5.643 1.00 98.56 86 ILE A N 1
ATOM 653 C CA . ILE A 1 86 ? 2.957 4.270 -4.244 1.00 98.56 86 ILE A CA 1
ATOM 654 C C . ILE A 1 86 ? 2.060 5.304 -3.556 1.00 98.56 86 ILE A C 1
ATOM 656 O O . ILE A 1 86 ? 1.579 5.053 -2.452 1.00 98.56 86 ILE A O 1
ATOM 660 N N . VAL A 1 87 ? 1.789 6.442 -4.202 1.00 98.56 87 VAL A N 1
ATOM 661 C CA . VAL A 1 87 ? 0.911 7.491 -3.652 1.00 98.56 87 VAL A CA 1
ATOM 662 C C . VAL A 1 87 ? -0.500 6.957 -3.402 1.00 98.56 87 VAL A C 1
ATOM 664 O O . VAL A 1 87 ? -1.076 7.218 -2.343 1.00 98.56 87 VAL A O 1
ATOM 667 N N . ILE A 1 88 ? -1.048 6.174 -4.335 1.00 98.62 88 ILE A N 1
ATOM 668 C CA . ILE A 1 88 ? -2.360 5.533 -4.182 1.00 98.62 88 ILE A CA 1
ATOM 669 C C . ILE A 1 88 ? -2.345 4.565 -2.998 1.00 98.62 88 ILE A C 1
ATOM 671 O O . ILE A 1 88 ? -3.228 4.643 -2.146 1.00 98.62 88 ILE A O 1
ATOM 675 N N . ILE A 1 89 ? -1.335 3.695 -2.902 1.00 98.62 89 ILE A N 1
ATOM 676 C CA . ILE A 1 89 ? -1.205 2.733 -1.796 1.00 98.62 89 ILE A CA 1
ATOM 677 C C . ILE A 1 89 ? -1.161 3.464 -0.450 1.00 98.62 89 ILE A C 1
ATOM 679 O O . ILE A 1 89 ? -1.925 3.123 0.451 1.00 98.62 89 ILE A O 1
ATOM 683 N N . ILE A 1 90 ? -0.325 4.498 -0.320 1.00 98.56 90 ILE A N 1
ATOM 684 C CA . ILE A 1 90 ? -0.228 5.302 0.908 1.00 98.56 90 ILE A C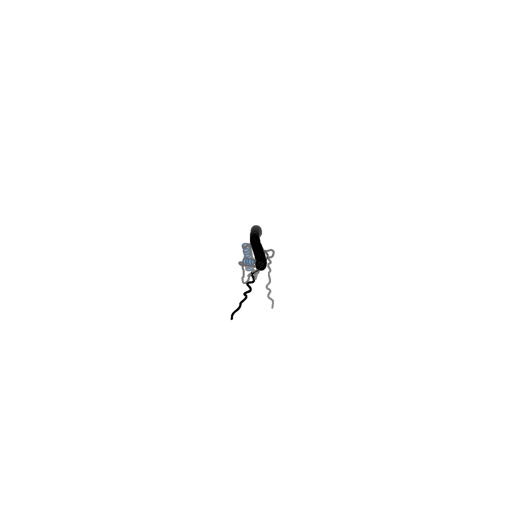A 1
ATOM 685 C C . ILE A 1 90 ? -1.578 5.942 1.244 1.00 98.56 90 ILE A C 1
ATOM 687 O O . ILE A 1 90 ? -2.024 5.870 2.388 1.00 98.56 90 ILE A O 1
ATOM 691 N N . SER A 1 91 ? -2.259 6.519 0.252 1.00 98.19 91 SER A N 1
ATOM 692 C CA . SER A 1 91 ? -3.571 7.148 0.445 1.00 98.19 91 SER A CA 1
ATOM 693 C C . SER A 1 91 ? -4.613 6.146 0.950 1.00 98.19 91 SER A C 1
ATOM 695 O O . SER A 1 91 ? -5.344 6.438 1.894 1.00 98.19 91 SER A O 1
ATOM 697 N N . VAL A 1 92 ? -4.648 4.939 0.377 1.00 98.62 92 VAL A N 1
ATOM 698 C CA . VAL A 1 92 ? -5.543 3.855 0.812 1.00 98.62 92 VAL A CA 1
ATOM 699 C C . VAL A 1 92 ? -5.234 3.425 2.245 1.00 98.62 92 VAL A C 1
ATOM 701 O O . VAL A 1 92 ? -6.154 3.293 3.050 1.00 98.62 92 VAL A O 1
ATOM 704 N N . VAL A 1 93 ? -3.957 3.253 2.596 1.00 98.56 93 VAL A N 1
ATOM 705 C CA . VAL A 1 93 ? -3.546 2.900 3.965 1.00 98.56 93 VAL A CA 1
ATOM 706 C C . VAL A 1 93 ? -3.998 3.967 4.961 1.00 98.56 93 VAL A C 1
ATOM 708 O O . VAL A 1 93 ? -4.574 3.625 5.992 1.00 98.56 93 VAL A O 1
ATOM 711 N N . ILE A 1 94 ? -3.807 5.250 4.643 1.00 98.50 94 ILE A N 1
ATOM 712 C CA . ILE A 1 94 ? -4.266 6.362 5.488 1.00 98.50 94 ILE A CA 1
ATOM 713 C C . ILE A 1 94 ? -5.784 6.296 5.686 1.00 98.50 94 ILE A C 1
ATOM 715 O O . ILE A 1 94 ? -6.251 6.385 6.820 1.00 98.50 94 ILE A O 1
ATOM 719 N N . ILE A 1 95 ? -6.554 6.088 4.614 1.00 98.56 95 ILE A N 1
ATOM 720 C CA . ILE A 1 95 ? -8.018 5.968 4.692 1.00 98.56 95 ILE A CA 1
ATOM 721 C C . ILE A 1 95 ? -8.424 4.807 5.609 1.00 98.56 95 ILE A C 1
ATOM 723 O O . ILE A 1 95 ? -9.278 4.987 6.476 1.00 98.56 95 ILE A O 1
ATOM 727 N N . ILE A 1 96 ? -7.794 3.637 5.470 1.00 98.50 96 ILE A N 1
ATOM 728 C CA . ILE A 1 96 ? -8.068 2.469 6.322 1.00 98.50 96 ILE A CA 1
ATOM 729 C C . ILE A 1 96 ? -7.779 2.788 7.793 1.00 98.50 96 ILE A C 1
ATOM 731 O O . ILE A 1 96 ? -8.610 2.504 8.654 1.00 98.50 96 ILE A O 1
ATOM 735 N N . VAL A 1 97 ? -6.637 3.413 8.091 1.00 98.56 97 VAL A N 1
ATOM 736 C CA . VAL A 1 97 ? -6.272 3.810 9.461 1.00 98.56 97 VAL A CA 1
ATOM 737 C C . VAL A 1 97 ? -7.299 4.783 10.042 1.00 98.56 97 VAL A C 1
ATOM 739 O O . VAL A 1 97 ? -7.745 4.594 11.172 1.00 98.56 97 VAL A O 1
ATOM 742 N N . VAL A 1 98 ? -7.731 5.783 9.270 1.00 98.69 98 VAL A N 1
ATOM 743 C CA . VAL A 1 98 ? -8.766 6.739 9.696 1.00 98.69 98 VAL A CA 1
ATOM 744 C C . VAL A 1 98 ? -10.085 6.027 9.997 1.00 98.69 98 VAL A C 1
ATOM 746 O O . VAL A 1 98 ? -10.691 6.286 11.036 1.00 98.69 98 VAL A O 1
ATOM 749 N N . ILE A 1 99 ? -10.512 5.092 9.143 1.00 98.62 99 ILE A N 1
ATOM 750 C CA . ILE A 1 99 ? -11.724 4.291 9.369 1.00 98.62 99 ILE A CA 1
ATOM 751 C C . ILE A 1 99 ? -11.616 3.497 10.676 1.00 98.62 99 ILE A C 1
ATOM 753 O O . ILE A 1 99 ? -12.547 3.520 11.479 1.00 98.62 99 ILE A O 1
ATOM 757 N N . ILE A 1 100 ? -10.480 2.839 10.927 1.00 98.56 100 ILE A N 1
ATOM 758 C CA . ILE A 1 100 ? -10.244 2.079 12.166 1.00 98.56 100 ILE A CA 1
ATOM 759 C C . ILE A 1 100 ? -10.339 2.993 13.395 1.00 98.56 100 ILE A C 1
ATOM 761 O O . ILE A 1 100 ? -10.996 2.635 14.373 1.00 98.56 100 ILE A O 1
ATOM 765 N N . ILE A 1 101 ? -9.736 4.185 13.342 1.00 98.56 101 ILE A N 1
ATOM 766 C CA . ILE A 1 101 ? -9.802 5.174 14.429 1.00 98.56 101 ILE A CA 1
ATOM 767 C C . ILE A 1 101 ? -11.252 5.600 14.686 1.00 98.56 101 ILE A C 1
ATOM 769 O O . ILE A 1 101 ? -11.693 5.609 15.835 1.00 98.56 101 ILE A O 1
ATOM 773 N N . ILE A 1 102 ? -12.016 5.909 13.634 1.00 98.56 102 ILE A N 1
ATOM 774 C CA . ILE A 1 102 ? -13.432 6.289 13.752 1.00 98.56 102 ILE A CA 1
ATOM 775 C C . ILE A 1 102 ? -14.244 5.160 14.396 1.00 98.56 102 ILE A C 1
ATOM 777 O O . ILE A 1 102 ? -15.011 5.411 15.324 1.00 98.56 102 ILE A O 1
ATOM 781 N N . ILE A 1 103 ? -14.051 3.914 13.955 1.00 98.62 103 ILE A N 1
ATOM 782 C CA . ILE A 1 103 ? -14.727 2.742 14.530 1.00 98.62 103 ILE A CA 1
ATOM 783 C C . ILE A 1 103 ? -14.399 2.604 16.020 1.00 98.62 103 ILE A C 1
ATOM 785 O O . ILE A 1 103 ? -15.304 2.411 16.830 1.00 98.62 103 ILE A O 1
ATOM 789 N N . PHE A 1 104 ? -13.130 2.747 16.403 1.00 98.62 104 PHE A N 1
ATOM 790 C CA . PHE A 1 104 ? -12.711 2.669 17.803 1.00 98.62 104 PHE A CA 1
ATOM 791 C C . PHE A 1 104 ? -13.370 3.753 18.673 1.00 98.62 104 PHE A C 1
ATOM 793 O O . PHE A 1 104 ? -13.849 3.463 19.774 1.00 98.62 104 PHE A O 1
ATOM 800 N N . ILE A 1 105 ? -13.452 4.988 18.166 1.00 98.62 105 ILE A N 1
ATOM 801 C CA . ILE A 1 105 ? -14.144 6.097 18.840 1.00 98.62 105 ILE A CA 1
ATOM 802 C C . ILE A 1 105 ? -15.630 5.768 19.022 1.00 98.62 105 ILE A C 1
ATOM 804 O O . ILE A 1 105 ? -16.152 5.918 20.126 1.00 98.62 105 ILE A O 1
ATOM 808 N N . ILE A 1 106 ? -16.302 5.277 17.976 1.00 98.69 106 ILE A N 1
ATOM 809 C CA . ILE A 1 106 ? -17.722 4.893 18.033 1.00 98.69 106 ILE A CA 1
ATOM 810 C C . ILE A 1 106 ? -17.947 3.794 19.076 1.00 98.69 106 ILE A C 1
ATOM 812 O O . ILE A 1 106 ? -18.837 3.925 19.914 1.00 98.69 106 ILE A O 1
ATOM 816 N N . ILE A 1 107 ? -17.125 2.741 19.071 1.00 98.62 107 ILE A N 1
ATOM 817 C CA . ILE A 1 107 ? -17.216 1.648 20.050 1.00 98.62 107 ILE A CA 1
ATOM 818 C C . ILE A 1 107 ? -17.049 2.190 21.471 1.00 98.62 107 ILE A C 1
ATOM 820 O O . ILE A 1 107 ? -17.851 1.876 22.348 1.00 98.62 107 ILE A O 1
ATOM 824 N N . THR A 1 108 ? -16.052 3.045 21.694 1.00 98.50 108 THR A N 1
ATOM 825 C CA . THR A 1 108 ? -15.801 3.651 23.008 1.00 98.50 108 THR A CA 1
ATOM 826 C C . THR A 1 108 ? -16.992 4.490 23.473 1.00 98.50 108 THR A C 1
ATOM 828 O O . THR A 1 108 ? -17.423 4.362 24.617 1.00 98.50 108 THR A O 1
ATOM 831 N N . MET A 1 109 ? -17.575 5.303 22.586 1.00 98.50 109 MET A N 1
ATOM 832 C CA . MET A 1 109 ? -18.787 6.075 22.884 1.00 98.50 109 MET A CA 1
ATOM 833 C C . MET A 1 109 ? -19.965 5.169 23.255 1.00 98.50 109 MET A C 1
ATOM 835 O O . MET A 1 109 ? -20.635 5.426 24.252 1.00 98.50 109 MET A O 1
ATOM 839 N N . ILE A 1 110 ? -20.193 4.085 22.506 1.00 98.50 110 ILE A N 1
ATOM 840 C CA . ILE A 1 110 ? -21.256 3.110 22.800 1.00 98.50 110 ILE A CA 1
ATOM 841 C C . ILE A 1 110 ? -21.049 2.480 24.180 1.00 98.50 110 ILE A C 1
ATOM 843 O O . ILE A 1 110 ? -21.991 2.413 24.966 1.00 98.50 110 ILE A O 1
ATOM 847 N N . VAL A 1 111 ? -19.825 2.057 24.505 1.00 98.56 111 VAL A N 1
ATOM 848 C CA . VAL A 1 111 ? -19.502 1.469 25.814 1.00 98.56 111 VAL A CA 1
ATOM 849 C C . VAL A 1 111 ? -19.781 2.461 26.942 1.00 98.56 111 VAL A C 1
ATOM 851 O O . VAL A 1 111 ? -20.418 2.094 27.928 1.00 98.56 111 VAL A O 1
ATOM 854 N N . ILE A 1 112 ? -19.375 3.724 26.788 1.00 98.38 112 ILE A N 1
ATOM 855 C CA . ILE A 1 112 ? -19.651 4.777 27.776 1.00 98.38 112 ILE A CA 1
ATOM 856 C C . ILE A 1 112 ? -21.160 4.970 27.954 1.00 98.38 112 ILE A C 1
ATOM 858 O O . ILE A 1 112 ? -21.634 5.012 29.087 1.00 98.38 112 ILE A O 1
ATOM 862 N N . ILE A 1 113 ? -21.926 5.031 26.861 1.00 98.25 113 ILE A N 1
ATOM 863 C CA . ILE A 1 113 ? -23.390 5.155 26.912 1.00 98.25 113 ILE A CA 1
ATOM 864 C C . ILE A 1 113 ? -24.006 3.975 27.671 1.00 98.25 113 ILE A C 1
ATOM 866 O O . ILE A 1 113 ? -24.831 4.190 28.556 1.00 98.25 113 ILE A O 1
ATOM 870 N N . ILE A 1 114 ? -23.584 2.741 27.381 1.00 98.31 114 ILE A N 1
ATOM 871 C CA . ILE A 1 114 ? -24.074 1.538 28.072 1.00 98.31 114 ILE A CA 1
ATOM 872 C C . ILE A 1 114 ? -23.767 1.611 29.572 1.00 98.31 114 ILE A C 1
ATOM 874 O O . ILE A 1 114 ? -24.655 1.364 30.386 1.00 98.31 114 ILE A O 1
ATOM 878 N N . ILE A 1 115 ? -22.542 1.988 29.950 1.00 98.06 115 ILE A N 1
ATOM 879 C CA . ILE A 1 115 ? -22.146 2.141 31.358 1.00 98.06 115 ILE A CA 1
ATOM 880 C C . ILE A 1 115 ? -23.023 3.187 32.055 1.00 98.06 115 ILE A C 1
ATOM 882 O O . ILE A 1 115 ? -23.538 2.928 33.140 1.00 98.06 115 ILE A O 1
ATOM 886 N N . VAL A 1 116 ? -23.239 4.345 31.427 1.00 97.56 116 VAL A N 1
ATOM 887 C CA . VAL A 1 116 ? -24.096 5.410 31.971 1.00 97.56 116 VAL A CA 1
ATOM 888 C C . VAL A 1 116 ? -25.531 4.919 32.154 1.00 97.56 116 VAL A C 1
ATOM 890 O O . VAL A 1 116 ? -26.115 5.134 33.213 1.00 97.56 116 VAL A O 1
ATOM 893 N N . VAL A 1 117 ? -26.090 4.211 31.169 1.00 96.69 117 VAL A N 1
ATOM 894 C CA . VAL A 1 117 ? -27.437 3.626 31.265 1.00 96.69 117 VAL A CA 1
ATOM 895 C C . VAL A 1 117 ? -27.522 2.630 32.422 1.00 96.69 117 VAL A C 1
ATOM 897 O O . VAL A 1 117 ? -28.463 2.701 33.208 1.00 96.69 117 VAL A O 1
ATOM 900 N N . ILE A 1 118 ? -26.532 1.748 32.585 1.00 96.06 118 ILE A N 1
ATOM 901 C CA . ILE A 1 118 ? -26.481 0.796 33.706 1.00 96.06 118 ILE A CA 1
ATOM 902 C C . ILE A 1 118 ? -26.448 1.535 35.049 1.00 96.06 118 ILE A C 1
ATOM 904 O O . ILE A 1 118 ? -27.206 1.186 35.951 1.00 96.06 118 ILE A O 1
ATOM 908 N N . ILE A 1 119 ? -25.623 2.578 35.182 1.00 95.44 119 ILE A N 1
ATOM 909 C CA . ILE A 1 119 ? -25.545 3.392 36.407 1.00 95.44 119 ILE A CA 1
ATOM 910 C C . ILE A 1 119 ? -26.898 4.045 36.715 1.00 95.44 119 ILE A C 1
ATOM 912 O O . ILE A 1 119 ? -27.352 3.997 37.858 1.00 95.44 119 ILE A O 1
ATOM 916 N N . ILE A 1 120 ? -27.566 4.614 35.707 1.00 93.12 120 ILE A N 1
ATOM 917 C CA . ILE A 1 120 ? -28.897 5.221 35.858 1.00 93.12 120 ILE A CA 1
ATOM 918 C C . ILE A 1 120 ? -29.920 4.173 36.318 1.00 93.12 120 ILE A C 1
ATOM 920 O O . ILE A 1 120 ? -30.675 4.427 37.255 1.00 93.12 120 ILE A O 1
ATOM 924 N N . ILE A 1 121 ? -29.924 2.983 35.709 1.00 91.12 121 ILE A N 1
ATOM 925 C CA . ILE A 1 121 ? -30.814 1.874 36.088 1.00 91.12 121 ILE A CA 1
ATOM 926 C C . ILE A 1 121 ? -30.586 1.473 37.551 1.00 91.12 121 ILE A C 1
ATOM 928 O O . ILE A 1 121 ? -31.544 1.366 38.313 1.00 91.12 121 ILE A O 1
ATOM 932 N N . ILE A 1 122 ? -29.329 1.295 37.961 1.00 90.31 122 ILE A N 1
ATOM 933 C CA . ILE A 1 122 ? -28.947 0.957 39.341 1.00 90.31 122 ILE A CA 1
ATOM 934 C C . ILE A 1 122 ? -29.447 2.031 40.317 1.00 90.31 122 ILE A C 1
ATOM 936 O O . ILE A 1 122 ? -30.069 1.700 41.326 1.00 90.31 122 ILE A O 1
ATOM 940 N N . PHE A 1 123 ? -29.224 3.310 40.005 1.00 90.50 123 PHE A N 1
ATOM 941 C CA . PHE A 1 123 ? -29.618 4.426 40.866 1.00 90.50 123 PHE A CA 1
ATOM 942 C C . PHE A 1 123 ? -31.140 4.584 40.990 1.00 90.50 123 PHE A C 1
ATOM 944 O O . PHE A 1 123 ? -31.622 4.967 42.050 1.00 90.50 123 PHE A O 1
ATOM 951 N N . ILE A 1 124 ? -31.907 4.274 39.941 1.00 87.69 124 ILE A N 1
ATOM 952 C CA . ILE A 1 124 ? -33.375 4.375 39.962 1.00 87.69 124 ILE A CA 1
ATOM 953 C C . ILE A 1 124 ? -34.020 3.146 40.625 1.00 87.69 124 ILE A C 1
ATOM 955 O O . ILE A 1 124 ? -34.953 3.296 41.413 1.00 87.69 124 ILE A O 1
ATOM 959 N N . ILE A 1 125 ? -33.548 1.930 40.330 1.00 81.19 125 ILE A N 1
ATOM 960 C CA . ILE A 1 125 ? -34.209 0.687 40.768 1.00 81.19 125 ILE A CA 1
ATOM 961 C C . ILE A 1 125 ? -33.875 0.323 42.222 1.00 81.19 125 ILE A C 1
ATOM 963 O O . ILE A 1 125 ? -34.763 -0.114 42.955 1.00 81.19 125 ILE A O 1
ATOM 967 N N . ILE A 1 126 ? -32.626 0.492 42.673 1.00 75.56 126 ILE A N 1
ATOM 968 C CA . ILE A 1 126 ? -32.215 0.046 44.018 1.00 75.56 126 ILE A CA 1
ATOM 969 C C . ILE A 1 126 ? -32.979 0.769 45.143 1.00 75.56 126 ILE A C 1
ATOM 971 O O . ILE A 1 126 ? -33.485 0.081 46.033 1.00 75.56 126 ILE A O 1
ATOM 975 N N . PRO A 1 127 ? -33.142 2.107 45.131 1.00 74.25 127 PRO A N 1
ATOM 976 C CA . PRO A 1 127 ? -33.915 2.794 46.166 1.00 74.25 127 PRO A CA 1
ATOM 977 C C . PRO A 1 127 ? -35.392 2.384 46.173 1.00 74.25 127 PRO A C 1
ATOM 979 O O . PRO A 1 127 ? -35.997 2.284 47.240 1.00 74.25 127 PRO A O 1
ATOM 982 N N . ALA A 1 128 ? -35.966 2.081 45.003 1.00 60.06 128 ALA A N 1
ATOM 983 C CA . ALA A 1 128 ? -37.340 1.595 44.904 1.00 60.06 128 ALA A CA 1
ATOM 984 C C . ALA A 1 128 ? -37.522 0.222 45.581 1.00 60.06 128 ALA A C 1
ATOM 986 O O . ALA A 1 128 ? -38.576 -0.038 46.156 1.00 60.06 128 ALA A O 1
ATOM 987 N N . ALA A 1 129 ? -36.490 -0.629 45.597 1.00 58.19 129 ALA A N 1
ATOM 988 C CA . ALA A 1 129 ? -36.537 -1.937 46.252 1.00 58.19 129 ALA A CA 1
ATOM 989 C C . ALA A 1 129 ? -36.428 -1.872 47.792 1.00 58.19 129 ALA A C 1
ATOM 991 O O . ALA A 1 129 ? -36.933 -2.760 48.477 1.00 58.19 129 ALA A O 1
ATOM 992 N N . GLN A 1 130 ? -35.814 -0.828 48.364 1.00 55.84 130 GLN A N 1
ATOM 993 C CA . GLN A 1 130 ? -35.562 -0.747 49.815 1.00 55.84 130 GLN A CA 1
ATOM 994 C C . GLN A 1 130 ? -36.751 -0.242 50.650 1.00 55.84 130 GLN A C 1
ATOM 996 O O . GLN A 1 130 ? -36.723 -0.333 51.874 1.00 55.84 130 GLN A O 1
ATOM 1001 N N . THR A 1 131 ? -37.824 0.245 50.022 1.00 49.19 131 THR A N 1
ATOM 1002 C CA . THR A 1 131 ? -38.995 0.793 50.738 1.00 49.19 131 THR A CA 1
ATOM 1003 C C . THR A 1 131 ? -40.014 -0.261 51.195 1.00 49.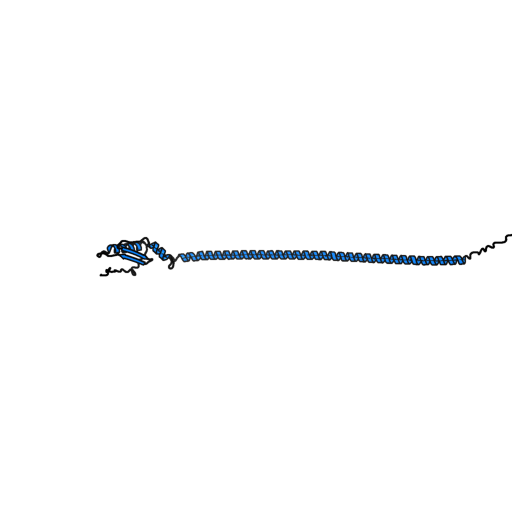19 131 THR A C 1
ATOM 1005 O O . THR A 1 131 ? -40.977 0.085 51.872 1.00 49.19 131 THR A O 1
ATOM 1008 N N . SER A 1 132 ? -39.804 -1.548 50.889 1.00 54.38 132 SER A N 1
ATOM 1009 C CA . SER A 1 132 ? -40.745 -2.638 51.220 1.00 54.38 132 SER A CA 1
ATOM 1010 C C . SER A 1 132 ? -40.252 -3.638 52.276 1.00 54.38 132 SER A C 1
ATOM 1012 O O . SER A 1 132 ? -40.928 -4.627 52.547 1.00 54.38 132 SER A O 1
ATOM 1014 N N . CYS A 1 133 ? -39.107 -3.396 52.921 1.00 51.81 133 CYS A N 1
ATOM 1015 C CA . CYS A 1 133 ? -38.588 -4.279 53.971 1.00 51.81 133 CYS A CA 1
ATOM 1016 C C . CYS A 1 133 ? -38.978 -3.764 55.368 1.00 51.81 133 CYS A C 1
ATOM 1018 O O . CYS A 1 133 ? -38.138 -3.285 56.128 1.00 51.81 133 CYS A O 1
ATOM 1020 N N . SER A 1 134 ? -40.267 -3.842 55.705 1.00 60.03 134 SER A N 1
ATOM 1021 C CA . SER A 1 134 ? -40.754 -3.608 57.070 1.00 60.03 134 SER A CA 1
ATOM 1022 C C . SER A 1 134 ? -40.586 -4.895 57.883 1.00 60.03 134 SER A C 1
ATOM 1024 O O . SER A 1 134 ? -41.367 -5.823 57.720 1.00 60.03 134 SER A O 1
ATOM 1026 N N . THR A 1 135 ? -39.542 -4.951 58.717 1.00 61.84 135 THR A N 1
ATOM 1027 C CA . THR A 1 135 ? -39.320 -5.933 59.804 1.00 61.84 135 THR A CA 1
ATOM 1028 C C . THR A 1 135 ? -39.568 -7.411 59.451 1.00 61.84 135 THR A C 1
ATOM 1030 O O . THR A 1 135 ? -40.647 -7.948 59.686 1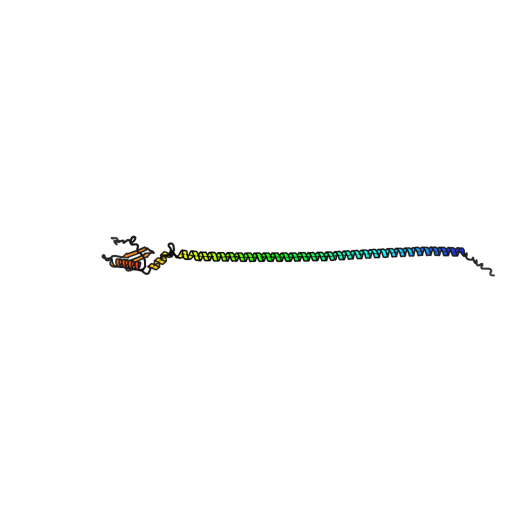.00 61.84 135 THR A O 1
ATOM 1033 N N . GLY A 1 136 ? -38.539 -8.096 58.947 1.00 66.62 136 GLY A N 1
ATOM 1034 C CA . GLY A 1 136 ? -38.548 -9.547 58.732 1.00 66.62 136 GLY A CA 1
ATOM 1035 C C . GLY A 1 136 ? -37.476 -9.997 57.740 1.00 66.62 136 GLY A C 1
ATOM 1036 O O . GLY A 1 136 ? -36.984 -9.202 56.941 1.00 66.62 136 GLY A O 1
ATOM 1037 N N . VAL A 1 137 ? -37.098 -11.276 57.787 1.00 73.50 137 VAL A N 1
ATOM 1038 C CA . VAL A 1 137 ? -36.257 -11.889 56.746 1.00 73.50 137 VAL A CA 1
ATOM 1039 C C . VAL A 1 137 ? -37.158 -12.236 55.549 1.00 73.50 137 VAL A C 1
ATOM 1041 O O . VAL A 1 137 ? -38.254 -12.752 55.774 1.00 73.50 137 VAL A O 1
ATOM 1044 N N . PRO A 1 138 ? -36.743 -11.992 54.288 1.00 69.75 138 PRO A N 1
ATOM 1045 C CA . PRO A 1 138 ? -37.542 -12.348 53.119 1.00 69.75 138 PRO A CA 1
ATOM 1046 C C . PRO A 1 138 ? -37.970 -13.820 53.144 1.00 69.75 138 PRO A C 1
ATOM 1048 O O . PRO A 1 138 ? -37.147 -14.726 53.342 1.00 69.75 138 PRO A O 1
ATOM 1051 N N . GLN A 1 139 ? -39.269 -14.053 52.945 1.00 69.81 139 GLN A N 1
ATOM 1052 C CA . GLN A 1 139 ? -39.843 -15.393 52.908 1.00 69.81 139 GLN A CA 1
ATOM 1053 C C . GLN A 1 139 ? -39.228 -16.183 51.742 1.00 69.81 139 GLN A C 1
ATOM 1055 O O . GLN A 1 139 ? -39.129 -15.677 50.627 1.00 69.81 139 GLN A O 1
ATOM 1060 N N . GLY A 1 140 ? -38.790 -17.418 52.001 1.00 69.75 140 GLY A N 1
ATOM 1061 C CA . GLY A 1 140 ? -38.135 -18.270 50.998 1.00 69.75 140 GLY A CA 1
ATOM 1062 C C . GLY A 1 140 ? -36.604 -18.260 51.037 1.00 69.75 140 GLY A C 1
ATOM 1063 O O . GLY A 1 140 ? -35.970 -18.930 50.225 1.00 69.75 140 GLY A O 1
ATOM 1064 N N . THR A 1 141 ? -35.987 -17.556 51.990 1.00 78.56 141 THR A N 1
ATOM 1065 C CA . THR A 1 141 ? -34.546 -17.689 52.237 1.00 78.56 141 THR A CA 1
ATOM 1066 C C . THR A 1 141 ? -34.256 -18.913 53.107 1.00 78.56 141 THR A C 1
ATOM 1068 O O . THR A 1 141 ? -34.888 -19.128 54.140 1.00 78.56 141 THR A O 1
ATOM 1071 N N . VAL A 1 142 ? -33.235 -19.692 52.739 1.00 78.62 142 VAL A N 1
ATOM 1072 C CA . VAL A 1 142 ? -32.721 -20.805 53.566 1.00 78.62 142 VAL A CA 1
ATOM 1073 C C . VAL A 1 142 ? -32.186 -20.340 54.927 1.00 78.62 142 VAL A C 1
ATOM 1075 O O . VAL A 1 142 ? -32.001 -21.144 55.834 1.00 78.62 142 VAL A O 1
ATOM 1078 N N . LEU A 1 143 ? -31.939 -19.036 55.072 1.00 80.00 143 LEU A N 1
ATOM 1079 C CA . LEU A 1 143 ? -31.363 -18.429 56.264 1.00 80.00 143 LEU A CA 1
ATOM 1080 C C . LEU A 1 143 ? -32.421 -17.998 57.293 1.00 80.00 143 LEU A C 1
ATOM 1082 O O . LEU A 1 143 ? -32.075 -17.805 58.455 1.00 80.00 143 LEU A O 1
ATOM 1086 N N . ALA A 1 144 ? -33.696 -17.874 56.903 1.00 83.50 144 ALA A N 1
ATOM 1087 C CA . ALA A 1 144 ? -34.758 -17.436 57.810 1.00 83.50 144 ALA A CA 1
ATOM 1088 C C . ALA A 1 144 ? -34.928 -18.357 59.040 1.00 83.50 144 ALA A C 1
ATOM 1090 O O . ALA A 1 144 ? -34.917 -17.825 60.151 1.00 83.50 144 ALA A O 1
ATOM 1091 N N . PRO A 1 145 ? -34.979 -19.702 58.911 1.00 82.44 145 PRO A N 1
ATOM 1092 C CA . PRO A 1 145 ? -35.079 -20.582 60.080 1.00 82.44 145 PRO A CA 1
ATOM 1093 C C . PRO A 1 145 ? -33.842 -20.513 60.986 1.00 82.44 145 PRO A C 1
ATOM 1095 O O . PRO A 1 145 ? -33.967 -20.560 62.208 1.00 82.44 145 PRO A O 1
ATOM 1098 N N . LEU A 1 146 ? -32.643 -20.353 60.408 1.00 84.75 146 LEU A N 1
ATOM 1099 C CA . LEU A 1 146 ? -31.397 -20.231 61.173 1.00 84.75 146 LEU A CA 1
ATOM 1100 C C . LEU A 1 146 ? -31.365 -18.928 61.981 1.00 84.75 146 LEU A C 1
ATOM 1102 O O . LEU A 1 146 ? -31.055 -18.946 63.170 1.00 84.75 146 LEU A O 1
ATOM 1106 N N . LEU A 1 147 ? -31.709 -17.806 61.346 1.00 85.38 147 LEU A N 1
ATOM 1107 C CA . LEU A 1 147 ? -31.768 -16.499 61.998 1.00 85.38 147 LEU A CA 1
ATOM 1108 C C . LEU A 1 147 ? -32.844 -16.465 63.084 1.00 85.38 147 LEU A C 1
ATOM 1110 O O . LEU A 1 147 ? -32.579 -15.938 64.156 1.00 85.38 147 LEU A O 1
ATOM 1114 N N . PHE A 1 148 ? -34.013 -17.067 62.847 1.00 86.19 148 PHE A N 1
ATOM 1115 C CA . PHE A 1 148 ? -35.064 -17.179 63.862 1.00 86.19 148 PHE A CA 1
ATOM 1116 C C . PHE A 1 148 ? -34.629 -18.054 65.047 1.00 86.19 148 PHE A C 1
ATOM 1118 O O . PHE A 1 148 ? -34.856 -17.707 66.205 1.00 86.19 148 PHE A O 1
ATOM 1125 N N . THR A 1 149 ? -33.931 -19.159 64.773 1.00 87.50 149 THR A N 1
ATOM 1126 C CA . THR A 1 149 ? -33.372 -20.025 65.821 1.00 87.50 149 THR A CA 1
ATOM 1127 C C . THR A 1 149 ? -32.337 -19.279 66.664 1.00 87.50 149 THR A C 1
ATOM 1129 O O . THR A 1 149 ? -32.386 -19.364 67.884 1.00 87.50 149 THR A O 1
ATOM 1132 N N . LEU A 1 150 ? -31.433 -18.511 66.041 1.00 87.56 150 LEU A N 1
ATOM 1133 C CA . LEU A 1 150 ? -30.462 -17.671 66.754 1.00 87.56 150 LEU A CA 1
ATOM 1134 C C . LEU A 1 150 ? -31.137 -16.545 67.541 1.00 87.56 150 LEU A C 1
ATOM 1136 O O . LEU A 1 150 ? -30.747 -16.272 68.670 1.00 87.56 150 LEU A O 1
ATOM 1140 N N . TYR A 1 151 ? -32.151 -15.912 66.952 1.00 87.62 151 TYR A N 1
ATOM 1141 C CA . TYR A 1 151 ? -32.898 -14.817 67.564 1.00 87.62 151 TYR A CA 1
ATOM 1142 C C . TYR A 1 151 ? -33.618 -15.240 68.842 1.00 87.62 151 TYR A C 1
ATOM 1144 O O . TYR A 1 151 ? -33.694 -14.469 69.786 1.00 87.62 151 TYR A O 1
ATOM 1152 N N . THR A 1 152 ? -34.124 -16.472 68.865 1.00 89.75 152 THR A N 1
ATOM 1153 C CA . THR A 1 152 ? -34.839 -17.031 70.013 1.00 89.75 152 THR A CA 1
ATOM 1154 C C . THR A 1 152 ? -33.948 -17.881 70.917 1.00 89.75 152 THR A C 1
ATOM 1156 O O . THR A 1 152 ? -34.450 -18.478 71.868 1.00 89.75 152 THR A O 1
ATOM 1159 N N . ALA A 1 153 ? -32.646 -18.013 70.626 1.00 87.81 153 ALA A N 1
ATOM 1160 C CA . ALA A 1 153 ? -31.744 -18.946 71.310 1.00 87.81 153 ALA A CA 1
ATOM 1161 C C . ALA A 1 153 ? -31.485 -18.587 72.781 1.00 87.81 153 ALA A C 1
ATOM 1163 O O . ALA A 1 153 ? -31.246 -19.485 73.585 1.00 87.81 153 ALA A O 1
ATOM 1164 N N . ASP A 1 154 ? -31.544 -17.301 73.119 1.00 90.06 154 ASP A N 1
ATOM 1165 C CA . ASP A 1 154 ? -31.297 -16.739 74.449 1.00 90.06 154 ASP A CA 1
ATOM 1166 C C . ASP A 1 154 ? -32.318 -17.197 75.502 1.00 90.06 154 ASP A C 1
ATOM 1168 O O . ASP A 1 154 ? -31.960 -17.339 76.671 1.00 90.06 154 ASP A O 1
ATOM 1172 N N . PHE A 1 155 ? -33.562 -17.493 75.113 1.00 90.19 155 PHE A N 1
ATOM 1173 C CA . PHE A 1 155 ? -34.548 -18.061 76.031 1.00 90.19 155 PHE A CA 1
ATOM 1174 C C . PHE A 1 155 ? -34.466 -19.581 76.081 1.00 90.19 155 PHE A C 1
ATOM 1176 O O . PHE A 1 155 ? -34.863 -20.273 75.144 1.00 90.19 155 PHE A O 1
ATOM 1183 N N . SER A 1 156 ? -33.997 -20.135 77.191 1.00 89.12 156 SER A N 1
ATOM 1184 C CA . SER A 1 156 ? -34.005 -21.578 77.423 1.00 89.12 156 SER A CA 1
ATOM 1185 C C . SER A 1 156 ? -34.471 -21.872 78.839 1.00 89.12 156 SER A C 1
ATOM 1187 O O . SER A 1 156 ? -34.211 -21.101 79.758 1.00 89.12 156 SER A O 1
ATOM 1189 N N . HIS A 1 157 ? -35.175 -22.985 79.000 1.00 88.44 157 HIS A N 1
ATOM 1190 C CA . HIS A 1 157 ? -35.657 -23.445 80.291 1.00 88.44 157 HIS A CA 1
ATOM 1191 C C . HIS A 1 157 ? -35.614 -24.970 80.288 1.00 88.44 157 HIS A C 1
ATOM 1193 O O . HIS A 1 157 ? -36.181 -25.610 79.398 1.00 88.44 157 HIS A O 1
ATOM 1199 N N . SER A 1 158 ? -34.875 -25.542 81.234 1.00 89.81 158 SER A N 1
ATOM 1200 C CA . SER A 1 158 ? -34.650 -26.981 81.336 1.00 89.81 158 SER A CA 1
ATOM 1201 C C . SER A 1 158 ? -34.329 -27.344 82.779 1.00 89.81 158 SER A C 1
ATOM 1203 O O . SER A 1 158 ? -33.264 -27.003 83.292 1.00 89.81 158 SER A O 1
ATOM 1205 N N . THR A 1 159 ? -35.231 -28.080 83.405 1.00 89.06 159 THR A N 1
ATOM 1206 C CA . THR A 1 159 ? -35.109 -28.668 84.738 1.00 89.06 159 THR A CA 1
ATOM 1207 C C . THR A 1 159 ? -35.417 -30.168 84.654 1.00 89.06 159 THR A C 1
ATOM 1209 O O . THR A 1 159 ? -35.609 -30.714 83.566 1.00 89.06 159 THR A O 1
ATOM 1212 N N . SER A 1 160 ? -35.411 -30.879 85.784 1.00 85.25 160 SER A N 1
ATOM 1213 C CA . SER A 1 160 ? -35.768 -32.307 85.824 1.00 85.25 160 SER A CA 1
ATOM 1214 C C . SER A 1 160 ? -37.247 -32.580 85.537 1.00 85.25 160 SER A C 1
ATOM 1216 O O . SER A 1 160 ? -37.597 -33.700 85.170 1.00 85.25 160 SER A O 1
ATOM 1218 N N . SER A 1 161 ? -38.099 -31.578 85.737 1.00 86.50 161 SER A N 1
ATOM 1219 C CA . SER A 1 161 ? -39.561 -31.659 85.679 1.00 86.50 161 SER A CA 1
ATOM 1220 C C . SER A 1 161 ? -40.124 -30.875 84.499 1.00 86.50 161 SER A C 1
ATOM 1222 O O . SER A 1 161 ? -41.117 -31.313 83.930 1.00 86.50 161 SER A O 1
ATOM 1224 N N . CYS A 1 162 ? -39.488 -29.781 84.075 1.00 91.25 162 CYS A N 1
ATOM 1225 C CA . CYS A 1 162 ? -39.978 -28.915 83.006 1.00 91.25 162 CYS A CA 1
ATOM 1226 C C . CYS A 1 162 ? -38.897 -28.599 81.968 1.00 91.25 162 CYS A C 1
ATOM 1228 O O . CYS A 1 162 ? -37.766 -28.252 82.300 1.00 91.25 162 CYS A O 1
ATOM 1230 N N . HIS A 1 163 ? -39.236 -28.633 80.681 1.00 92.44 163 HIS A N 1
ATOM 1231 C CA . HIS A 1 163 ? -38.327 -28.194 79.622 1.00 92.44 163 HIS A CA 1
ATOM 1232 C C . HIS A 1 163 ? -39.062 -27.561 78.441 1.00 92.44 163 HIS A C 1
ATOM 1234 O O . HIS A 1 163 ? -40.175 -27.946 78.079 1.00 92.44 163 HIS A O 1
ATOM 1240 N N . LEU A 1 164 ? -38.402 -26.598 77.801 1.00 92.19 164 LEU A N 1
ATOM 1241 C CA . LEU A 1 164 ? -38.870 -25.955 76.578 1.00 92.19 164 LEU A CA 1
ATOM 1242 C C . LEU A 1 164 ? -38.135 -26.517 75.358 1.00 92.19 164 LEU A C 1
ATOM 1244 O O . LEU A 1 164 ? -36.912 -26.430 75.260 1.00 92.19 164 LEU A O 1
ATOM 1248 N N . GLN A 1 165 ? -38.886 -27.031 74.388 1.00 90.19 165 GLN A N 1
ATOM 1249 C CA . GLN A 1 165 ? -38.378 -27.413 73.070 1.00 90.19 165 GLN A CA 1
ATOM 1250 C C . GLN A 1 165 ? -38.771 -26.355 72.045 1.00 90.19 165 GLN A C 1
ATOM 1252 O O . GLN A 1 165 ? -39.918 -25.918 72.015 1.00 90.19 165 GLN A O 1
ATOM 1257 N N . LYS A 1 166 ? -37.828 -25.957 71.192 1.00 89.62 166 LYS A N 1
ATOM 1258 C CA . LYS A 1 166 ? -38.047 -24.964 70.134 1.00 89.62 166 LYS A CA 1
ATOM 1259 C C . LYS A 1 166 ? -37.560 -25.523 68.807 1.00 89.62 166 LYS A C 1
ATOM 1261 O O . LYS A 1 166 ? -36.475 -26.103 68.749 1.00 89.62 166 LYS A O 1
ATOM 1266 N N . PHE A 1 167 ? -38.333 -25.320 67.751 1.00 84.19 167 PHE A N 1
ATOM 1267 C CA . PHE A 1 167 ? -37.962 -25.667 66.388 1.00 84.19 167 PHE A CA 1
ATOM 1268 C C . PHE A 1 167 ? -38.539 -24.634 65.420 1.00 84.19 167 PHE A C 1
ATOM 1270 O O . PHE A 1 167 ? -39.733 -24.648 65.137 1.00 84.19 167 PHE A O 1
ATOM 1277 N N . SER A 1 168 ? -37.686 -23.745 64.892 1.00 82.81 168 SER A N 1
ATOM 1278 C CA . SER A 1 168 ? -38.160 -22.573 64.142 1.00 82.81 168 SER A CA 1
ATOM 1279 C C . SER A 1 168 ? -39.209 -21.822 64.984 1.00 82.81 168 SER A C 1
ATOM 1281 O O . SER A 1 168 ? -38.966 -21.571 66.161 1.00 82.81 168 SER A O 1
ATOM 1283 N N . ASP A 1 169 ? -40.354 -21.493 64.401 1.00 82.94 169 ASP A N 1
ATOM 1284 C CA . ASP A 1 169 ? -41.510 -20.813 64.975 1.00 82.94 169 ASP A CA 1
ATOM 1285 C C . ASP A 1 169 ? -42.376 -21.693 65.890 1.00 82.94 169 ASP A C 1
ATOM 1287 O O . ASP A 1 169 ? -43.194 -21.160 66.642 1.00 82.94 169 ASP A O 1
ATOM 1291 N N . ASP A 1 170 ? -42.172 -23.013 65.889 1.00 87.56 170 ASP A N 1
ATOM 1292 C CA . ASP A 1 170 ? -42.881 -23.932 66.774 1.00 87.56 170 ASP A CA 1
ATOM 1293 C C . ASP A 1 170 ? -42.134 -24.096 68.104 1.00 87.56 170 ASP A C 1
ATOM 1295 O O . ASP A 1 170 ? -40.925 -24.331 68.158 1.00 87.56 170 ASP A O 1
ATOM 1299 N N . SER A 1 171 ? -42.859 -23.986 69.215 1.00 89.12 171 SER A N 1
ATOM 1300 C CA . SER A 1 171 ? -42.321 -24.192 70.563 1.00 89.12 171 SER A CA 1
ATOM 1301 C C . SER A 1 171 ? -43.269 -25.051 71.396 1.00 89.12 171 SER A C 1
ATOM 1303 O O . SER A 1 171 ? -44.488 -24.898 71.316 1.00 89.12 171 SER A O 1
ATOM 1305 N N . ALA A 1 172 ? -42.709 -25.952 72.200 1.00 91.19 172 ALA A N 1
ATOM 1306 C CA . ALA A 1 172 ? -43.436 -26.855 73.082 1.00 91.19 172 ALA A CA 1
ATOM 1307 C C . ALA A 1 172 ? -42.829 -26.817 74.489 1.00 91.19 172 ALA A C 1
ATOM 1309 O O . ALA A 1 172 ? -41.684 -27.220 74.695 1.00 91.19 172 ALA A O 1
ATOM 1310 N N . ALA A 1 173 ? -43.611 -26.343 75.454 1.00 90.12 173 ALA A N 1
ATOM 1311 C CA . ALA A 1 173 ? -43.302 -26.454 76.871 1.00 90.12 173 ALA A CA 1
ATOM 1312 C C . ALA A 1 173 ? -43.855 -27.783 77.393 1.00 90.12 173 ALA A C 1
ATOM 1314 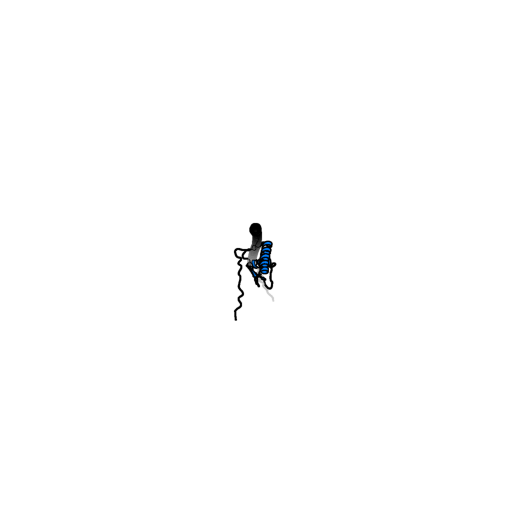O O . ALA A 1 173 ? -45.026 -28.100 77.179 1.00 90.12 173 ALA A O 1
ATOM 1315 N N . VAL A 1 174 ? -43.010 -28.567 78.050 1.00 89.88 174 VAL A N 1
ATOM 1316 C CA . VAL A 1 174 ? -43.373 -29.863 78.623 1.00 89.88 174 VAL A CA 1
ATOM 1317 C C . VAL A 1 174 ? -43.067 -29.808 80.109 1.00 89.88 174 VAL A C 1
ATOM 1319 O O . VAL A 1 174 ? -41.944 -29.481 80.474 1.00 89.88 174 VAL A O 1
ATOM 1322 N N . GLY A 1 175 ? -44.055 -30.122 80.943 1.00 89.56 175 GLY A N 1
ATOM 1323 C CA . GLY A 1 175 ? -43.913 -30.186 82.395 1.00 89.56 175 GLY A CA 1
ATOM 1324 C C . GLY A 1 175 ? -44.457 -31.497 82.954 1.00 89.56 175 GLY A C 1
ATOM 1325 O O . GLY A 1 175 ? -45.517 -31.966 82.535 1.00 89.56 175 GLY A O 1
ATOM 1326 N N . LEU A 1 176 ? -43.723 -32.101 83.883 1.00 88.44 176 LEU A N 1
ATOM 1327 C CA . LEU A 1 176 ? -44.140 -33.242 84.684 1.00 88.44 176 LEU A CA 1
ATOM 1328 C C . LEU A 1 176 ? -44.839 -32.724 85.942 1.00 88.44 176 LEU A C 1
ATOM 1330 O O . LEU A 1 176 ? -44.208 -32.119 86.800 1.00 88.44 176 LEU A O 1
ATOM 1334 N N . ILE A 1 177 ? -46.136 -33.002 86.050 1.00 84.44 177 ILE A N 1
ATOM 1335 C CA . ILE A 1 177 ? -46.952 -32.636 87.211 1.00 84.44 177 ILE A CA 1
ATOM 1336 C C . ILE A 1 177 ? -46.917 -33.799 88.207 1.00 84.44 177 ILE A C 1
ATOM 1338 O O . ILE A 1 177 ? -47.392 -34.896 87.900 1.00 84.44 177 ILE A O 1
ATOM 1342 N N . THR A 1 178 ? -46.374 -33.564 89.400 1.00 82.62 178 THR A N 1
ATOM 1343 C CA . THR A 1 178 ? -46.348 -34.530 90.512 1.00 82.62 178 THR A CA 1
ATOM 1344 C C . THR A 1 178 ? -47.246 -34.053 91.640 1.00 82.62 178 THR A C 1
ATOM 1346 O O . THR A 1 178 ? -47.222 -32.879 91.985 1.00 82.62 178 THR A O 1
ATOM 1349 N N . ASP A 1 179 ? -48.056 -34.951 92.204 1.00 81.31 179 ASP A N 1
ATOM 1350 C CA . ASP A 1 179 ? -48.946 -34.661 93.341 1.00 81.31 179 ASP A CA 1
ATOM 1351 C C . ASP A 1 179 ? -49.896 -33.458 93.141 1.00 81.31 179 ASP A C 1
ATOM 1353 O O . ASP A 1 179 ? -50.392 -32.868 94.098 1.00 81.31 179 ASP A O 1
ATOM 1357 N N . GLY A 1 180 ? -50.197 -33.122 91.881 1.00 79.44 180 GLY A N 1
ATOM 1358 C CA . GLY A 1 180 ? -51.062 -31.997 91.516 1.00 79.44 180 GLY A CA 1
ATOM 1359 C C . GLY A 1 180 ? -50.380 -30.625 91.532 1.00 79.44 180 GLY A C 1
ATOM 1360 O O . GLY A 1 180 ? -51.075 -29.627 91.361 1.00 79.44 180 GLY A O 1
ATOM 1361 N N . ASP A 1 181 ? -49.059 -30.565 91.715 1.00 84.81 181 ASP A N 1
ATOM 1362 C CA . ASP A 1 181 ? -48.278 -29.330 91.636 1.00 84.81 181 ASP A CA 1
ATOM 1363 C C . ASP A 1 181 ? -47.841 -29.047 90.188 1.00 84.81 181 ASP A C 1
ATOM 1365 O O . ASP A 1 181 ? -47.019 -29.766 89.616 1.00 84.81 181 ASP A O 1
ATOM 1369 N N . ASP A 1 182 ? -48.425 -28.009 89.583 1.00 88.31 182 ASP A N 1
ATOM 1370 C CA . ASP A 1 182 ? -48.107 -27.508 88.240 1.00 88.31 182 ASP A CA 1
ATOM 1371 C C . ASP A 1 182 ? -47.354 -26.163 88.262 1.00 88.31 182 ASP A C 1
ATOM 1373 O O . ASP A 1 182 ? -47.193 -25.524 87.217 1.00 88.31 182 ASP A O 1
ATOM 1377 N N . THR A 1 183 ? -46.879 -25.732 89.438 1.00 89.06 183 THR A N 1
ATOM 1378 C CA . THR A 1 183 ? -46.315 -24.391 89.663 1.00 89.06 183 THR A CA 1
ATOM 1379 C C . THR A 1 183 ? -45.163 -24.087 88.704 1.00 89.06 183 THR A C 1
ATOM 1381 O O . THR A 1 183 ? -45.198 -23.076 88.004 1.00 89.06 183 THR A O 1
ATOM 1384 N N . GLU A 1 184 ? -44.192 -24.995 88.584 1.00 89.44 184 GLU A N 1
ATOM 1385 C CA . GLU A 1 184 ? -43.015 -24.816 87.720 1.00 89.44 184 GLU A CA 1
ATOM 1386 C C . GLU A 1 184 ? -43.379 -24.734 86.228 1.00 89.44 184 GLU A C 1
ATOM 1388 O O . GLU A 1 184 ? -42.796 -23.960 85.468 1.00 89.44 184 GLU A O 1
ATOM 1393 N N . TYR A 1 185 ? -44.380 -25.502 85.788 1.00 90.06 185 TYR A N 1
ATOM 1394 C CA . TYR A 1 185 ? -44.871 -25.433 84.411 1.00 90.06 185 TYR A CA 1
ATOM 1395 C C . TYR A 1 185 ? -45.527 -24.076 84.129 1.00 90.06 185 TYR A C 1
ATOM 1397 O O . TYR A 1 185 ? -45.285 -23.472 83.083 1.00 90.06 185 TYR A O 1
ATOM 1405 N N . ARG A 1 186 ? -46.321 -23.554 85.069 1.00 90.25 186 ARG A N 1
ATOM 1406 C CA . ARG A 1 186 ? -46.972 -22.243 84.924 1.00 90.25 186 ARG A CA 1
ATOM 1407 C C . ARG A 1 186 ? -45.968 -21.094 84.930 1.00 90.25 186 ARG A C 1
ATOM 1409 O O . ARG A 1 186 ? -46.143 -20.155 84.155 1.00 90.25 186 ARG A O 1
ATOM 1416 N N . GLU A 1 187 ? -44.921 -21.186 85.747 1.00 91.88 187 GLU A N 1
ATOM 1417 C CA . GLU A 1 187 ? -43.800 -20.238 85.752 1.00 91.88 187 GLU A CA 1
ATOM 1418 C C . GLU A 1 187 ? -43.069 -20.232 84.404 1.00 91.88 187 GLU A C 1
ATOM 1420 O O . GLU A 1 187 ? -42.929 -19.174 83.793 1.00 91.88 187 GLU A O 1
ATOM 1425 N N . LEU A 1 188 ? -42.723 -21.409 83.867 1.00 92.31 188 LEU A N 1
ATOM 1426 C CA . LEU A 1 188 ? -42.128 -21.551 82.532 1.00 92.31 188 LEU A CA 1
ATOM 1427 C C . LEU A 1 188 ? -42.964 -20.861 81.439 1.00 92.31 188 LEU A C 1
ATOM 1429 O O . LEU A 1 188 ? -42.420 -20.147 80.591 1.00 92.31 188 LEU A O 1
ATOM 1433 N N . ILE A 1 189 ? -44.282 -21.089 81.426 1.00 91.56 189 ILE A N 1
ATOM 1434 C CA . ILE A 1 189 ? -45.176 -20.484 80.428 1.00 91.56 189 ILE A CA 1
ATOM 1435 C C . ILE A 1 189 ? -45.200 -18.961 80.574 1.00 91.56 189 ILE A C 1
ATOM 1437 O O . ILE A 1 189 ? -45.120 -18.254 79.567 1.00 91.56 189 ILE A O 1
ATOM 1441 N N . GLN A 1 190 ? -45.294 -18.454 81.803 1.00 92.62 190 GLN A N 1
ATOM 1442 C CA . GLN A 1 190 ? -45.331 -17.019 82.068 1.00 92.62 190 GLN A CA 1
ATOM 1443 C C . GLN A 1 190 ? -44.026 -16.337 81.634 1.00 92.62 190 GLN A C 1
ATOM 1445 O O . GLN A 1 190 ? -44.066 -15.357 80.887 1.00 92.62 190 GLN A O 1
ATOM 1450 N N . ASP A 1 191 ? -42.877 -16.915 81.986 1.00 92.81 191 ASP A N 1
ATOM 1451 C CA . ASP A 1 191 ? -41.559 -16.421 81.580 1.00 92.81 191 ASP A CA 1
ATOM 1452 C C . ASP A 1 191 ? -41.403 -16.384 80.055 1.00 92.81 191 ASP A C 1
ATOM 1454 O O . ASP A 1 191 ? -40.846 -15.430 79.501 1.00 92.81 191 ASP A O 1
ATOM 1458 N N . PHE A 1 192 ? -41.923 -17.399 79.355 1.00 92.06 192 PHE A N 1
ATOM 1459 C CA . PHE A 1 192 ? -41.880 -17.463 77.893 1.00 92.06 192 PHE A CA 1
ATOM 1460 C C . PHE A 1 192 ? -42.749 -16.386 77.235 1.00 92.06 192 PHE A C 1
ATOM 1462 O O . PHE A 1 192 ? -42.337 -15.780 76.240 1.00 92.06 192 PHE A O 1
ATOM 1469 N N . VAL A 1 193 ? -43.933 -16.110 77.790 1.00 92.19 193 VAL A N 1
ATOM 1470 C CA . VAL A 1 193 ? -44.823 -15.034 77.324 1.00 92.19 193 VAL A CA 1
ATOM 1471 C C . VAL A 1 193 ? -44.164 -13.670 77.518 1.00 92.19 193 VAL A C 1
ATOM 1473 O O . VAL A 1 193 ? -44.102 -12.877 76.574 1.00 92.19 193 VAL A O 1
ATOM 1476 N N . ASP A 1 194 ? -43.613 -13.415 78.704 1.00 93.62 194 ASP A N 1
ATOM 1477 C CA . ASP A 1 194 ? -42.977 -12.139 79.035 1.00 93.62 194 ASP A CA 1
ATOM 1478 C C . ASP A 1 194 ? -41.693 -11.917 78.232 1.00 93.62 194 ASP A C 1
ATOM 1480 O O . ASP A 1 194 ? -41.403 -10.800 77.790 1.00 93.62 194 ASP A O 1
ATOM 1484 N N . TRP A 1 195 ? -40.911 -12.974 78.000 1.00 94.00 195 TRP A N 1
ATOM 1485 C CA . TRP A 1 195 ? -39.761 -12.917 77.101 1.00 94.00 195 TRP A CA 1
ATOM 1486 C C . TRP A 1 195 ? -40.186 -12.660 75.649 1.00 94.00 195 TRP A C 1
ATOM 1488 O O . TRP A 1 195 ? -39.589 -11.803 74.997 1.00 94.00 195 TRP A O 1
ATOM 1498 N N . SER A 1 196 ? -41.241 -13.314 75.155 1.00 91.31 196 SER A N 1
ATOM 1499 C CA . SER A 1 196 ? -41.737 -13.107 73.786 1.00 91.31 196 SER A CA 1
ATOM 1500 C C . SER A 1 196 ? -42.181 -11.662 73.562 1.00 91.31 196 SER A C 1
ATOM 1502 O O . SER A 1 196 ? -41.776 -11.033 72.585 1.00 91.31 196 SER A O 1
ATOM 1504 N N . LEU A 1 197 ? -42.934 -11.093 74.509 1.00 91.44 197 LEU A N 1
ATOM 1505 C CA . LEU A 1 197 ? -43.400 -9.708 74.439 1.00 91.44 197 LEU A CA 1
ATOM 1506 C C . LEU A 1 197 ? -42.233 -8.707 74.438 1.00 91.44 197 LEU A C 1
ATOM 1508 O O . LEU A 1 197 ? -42.219 -7.781 73.628 1.00 91.44 197 LEU A O 1
ATOM 1512 N N . ARG A 1 198 ? -41.227 -8.911 75.302 1.00 91.75 198 ARG A N 1
ATOM 1513 C CA . ARG A 1 198 ? -40.013 -8.069 75.348 1.00 91.75 198 ARG A CA 1
ATOM 1514 C C . ARG A 1 198 ? -39.186 -8.137 74.066 1.00 91.75 198 ARG A C 1
ATOM 1516 O O . ARG A 1 198 ? -38.511 -7.166 73.735 1.00 91.75 198 ARG A O 1
ATOM 1523 N N . ASN A 1 199 ? -39.258 -9.254 73.348 1.00 89.38 199 ASN A N 1
ATOM 1524 C CA . ASN A 1 199 ? -38.562 -9.476 72.084 1.00 89.38 199 ASN A CA 1
ATOM 1525 C C . ASN A 1 199 ? -39.464 -9.251 70.860 1.00 89.38 199 ASN A C 1
ATOM 1527 O O . ASN A 1 199 ? -39.165 -9.732 69.777 1.00 89.38 199 ASN A O 1
ATOM 1531 N N . ASN A 1 200 ? -40.565 -8.501 70.988 1.00 89.38 200 ASN A N 1
ATOM 1532 C CA . ASN A 1 200 ? -41.466 -8.179 69.869 1.00 89.38 200 ASN A CA 1
ATOM 1533 C C . ASN A 1 200 ? -41.988 -9.414 69.103 1.00 89.38 200 ASN A C 1
ATOM 1535 O O . ASN A 1 200 ? -42.306 -9.331 67.915 1.00 89.38 200 ASN A O 1
ATOM 1539 N N . LEU A 1 201 ? -42.084 -10.562 69.777 1.00 88.31 201 LEU A N 1
ATOM 1540 C CA . LEU A 1 201 ? -42.683 -11.783 69.255 1.00 88.31 201 LEU A CA 1
ATOM 1541 C C . LEU A 1 201 ? -44.132 -11.872 69.724 1.00 88.31 201 LEU A C 1
ATOM 1543 O O . LEU A 1 201 ? -44.447 -11.668 70.896 1.00 88.31 201 LEU A O 1
ATOM 1547 N N . GLN A 1 202 ? -45.024 -12.216 68.800 1.00 89.50 202 GLN A N 1
ATOM 1548 C CA . GLN A 1 202 ? -46.438 -12.395 69.094 1.00 89.50 202 GLN A CA 1
ATOM 1549 C C . GLN A 1 202 ? -46.789 -13.884 69.125 1.00 89.50 202 GLN A C 1
ATOM 1551 O O . GLN A 1 202 ? -46.757 -14.563 68.099 1.00 89.50 202 GLN A O 1
ATOM 1556 N N . ILE A 1 203 ? -47.184 -14.382 70.297 1.00 87.88 203 ILE A N 1
ATOM 1557 C CA . ILE A 1 203 ? -47.665 -15.758 70.453 1.00 87.88 203 ILE A CA 1
ATOM 1558 C C . ILE A 1 203 ? -49.063 -15.882 69.838 1.00 87.88 203 ILE A C 1
ATOM 1560 O O . ILE A 1 203 ? -49.973 -15.103 70.135 1.00 87.88 203 ILE A O 1
ATOM 1564 N N . ASN A 1 204 ? -49.264 -16.899 69.000 1.00 87.81 204 ASN A N 1
ATOM 1565 C CA . ASN A 1 204 ? -50.569 -17.191 68.417 1.00 87.81 204 ASN A CA 1
ATOM 1566 C C . ASN A 1 204 ? -51.425 -18.036 69.371 1.00 87.81 204 ASN A C 1
ATOM 1568 O O . ASN A 1 204 ? -51.548 -19.251 69.208 1.00 87.81 204 ASN A O 1
ATOM 1572 N N . ALA A 1 205 ? -52.070 -17.372 70.330 1.00 85.56 205 ALA A N 1
ATOM 1573 C CA . ALA A 1 205 ? -52.943 -18.020 71.311 1.00 85.56 205 ALA A CA 1
ATOM 1574 C C . ALA A 1 205 ? -54.072 -18.863 70.679 1.00 85.56 205 ALA A C 1
ATOM 1576 O O . ALA A 1 205 ? -54.501 -19.851 71.267 1.00 85.56 205 ALA A O 1
ATOM 1577 N N . GLY A 1 206 ? -54.529 -18.529 69.463 1.00 88.88 206 GLY A N 1
ATOM 1578 C CA . GLY A 1 206 ? -55.547 -19.310 68.749 1.00 88.88 206 GLY A CA 1
ATOM 1579 C C . GLY A 1 206 ? -55.062 -20.692 68.293 1.00 88.88 206 GLY A C 1
ATOM 1580 O O . GLY A 1 206 ? -55.870 -21.614 68.137 1.00 88.88 206 GLY A O 1
ATOM 1581 N N . LYS A 1 207 ? -53.746 -20.850 68.099 1.00 86.88 207 LYS A N 1
ATOM 1582 C CA . LYS A 1 207 ? -53.103 -22.117 67.726 1.00 86.88 207 LYS A CA 1
ATOM 1583 C C . LYS A 1 207 ? -52.483 -22.858 68.911 1.00 86.88 207 LYS A C 1
ATOM 1585 O O . LYS A 1 207 ? -52.318 -24.070 68.808 1.00 86.88 207 LYS A O 1
ATOM 1590 N N . THR A 1 208 ? -52.187 -22.182 70.019 1.00 89.00 208 THR A N 1
ATOM 1591 C CA . THR A 1 208 ? -51.652 -22.820 71.230 1.00 89.00 208 THR A CA 1
ATOM 1592 C C . THR A 1 208 ? -52.652 -23.829 71.804 1.00 89.00 208 THR A C 1
ATOM 1594 O O . THR A 1 208 ? -53.846 -23.544 71.929 1.00 89.00 208 THR A O 1
ATOM 1597 N N . LYS A 1 209 ? -52.177 -25.036 72.133 1.00 88.69 209 LYS A N 1
ATOM 1598 C CA . LYS A 1 209 ? -52.978 -26.113 72.732 1.00 88.69 209 LYS A CA 1
ATOM 1599 C C . LYS A 1 209 ? -52.243 -26.694 73.929 1.00 88.69 209 LYS A C 1
ATOM 1601 O O . LYS A 1 209 ? -51.090 -27.086 73.802 1.00 88.69 209 LYS A O 1
ATOM 1606 N N . GLU A 1 210 ? -52.946 -26.812 75.044 1.00 87.25 210 GLU A N 1
ATOM 1607 C CA . GLU A 1 210 ? -52.491 -27.558 76.212 1.00 87.25 210 GLU A CA 1
ATOM 1608 C C . GLU A 1 210 ? -53.022 -28.995 76.139 1.00 87.25 210 GLU A C 1
ATOM 1610 O O . GLU A 1 210 ? -54.176 -29.225 75.761 1.00 87.25 210 GLU A O 1
ATOM 1615 N N . ARG A 1 211 ? -52.170 -29.979 76.440 1.00 85.44 211 ARG A N 1
ATOM 1616 C CA . ARG A 1 211 ? -52.534 -31.401 76.442 1.00 85.44 211 ARG A CA 1
ATOM 1617 C C . ARG A 1 211 ? -51.978 -32.068 77.691 1.0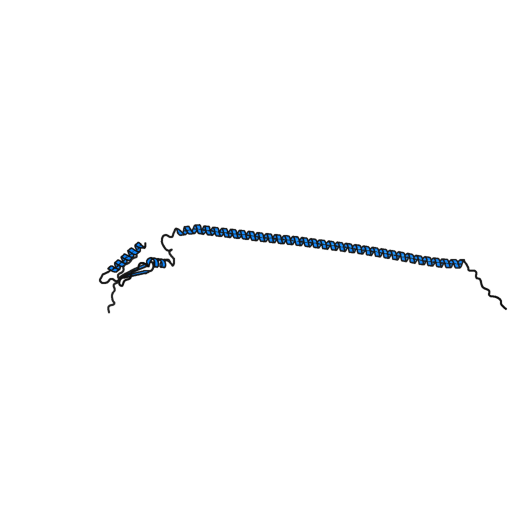0 85.44 211 ARG A C 1
ATOM 1619 O O . ARG A 1 211 ? -50.776 -32.029 77.916 1.00 85.44 211 ARG A O 1
ATOM 1626 N N . VAL A 1 212 ? -52.848 -32.738 78.442 1.00 78.88 212 VAL A N 1
ATOM 1627 C CA . VAL A 1 212 ? -52.475 -33.524 79.624 1.00 78.88 212 VAL A CA 1
ATOM 1628 C C . VAL A 1 212 ? -52.458 -35.004 79.241 1.00 78.88 212 VAL A C 1
ATOM 1630 O O . VAL A 1 212 ? -53.471 -35.542 78.794 1.00 78.88 212 VAL A O 1
ATOM 1633 N N . GLY A 1 213 ? -51.304 -35.657 79.377 1.00 75.31 213 GLY A N 1
ATOM 1634 C CA . GLY A 1 213 ? -51.148 -37.098 79.168 1.00 75.31 213 GLY A CA 1
ATOM 1635 C C . GLY A 1 213 ? -51.026 -37.820 80.506 1.00 75.31 213 GLY A C 1
ATOM 1636 O O . GLY A 1 213 ? -50.076 -37.580 81.242 1.00 75.31 213 GLY A O 1
ATOM 1637 N N . GLY A 1 214 ? -51.972 -38.702 80.835 1.00 69.69 214 GLY A N 1
ATOM 1638 C CA . GLY A 1 214 ? -51.881 -39.531 82.038 1.00 69.69 214 GLY A CA 1
ATOM 1639 C C . GLY A 1 214 ? -50.777 -40.582 81.900 1.00 69.69 214 GLY A C 1
ATOM 1640 O O . GLY A 1 214 ? -50.863 -41.453 81.035 1.00 69.69 214 GLY A O 1
ATOM 1641 N N . GLY A 1 215 ? -49.754 -40.514 82.752 1.00 58.16 215 GLY A N 1
ATOM 1642 C CA . GLY A 1 215 ? -48.712 -41.535 82.869 1.00 58.16 215 GLY A CA 1
ATOM 1643 C C . GLY A 1 215 ? -49.247 -42.803 83.533 1.00 58.16 215 GLY A C 1
ATOM 1644 O O . GLY A 1 215 ? -49.025 -43.028 84.717 1.00 58.16 215 GLY A O 1
ATOM 1645 N N . GLY A 1 216 ? -49.989 -43.621 82.788 1.00 46.72 216 GLY A N 1
ATOM 1646 C CA . GLY A 1 216 ? -50.330 -44.978 83.206 1.00 46.72 216 GLY A CA 1
ATOM 1647 C C . GLY A 1 216 ? -49.125 -45.900 83.031 1.00 46.72 216 GLY A C 1
ATOM 1648 O O . GLY A 1 216 ? -48.647 -46.093 81.915 1.00 46.72 216 GLY A O 1
ATOM 1649 N N . SER A 1 217 ? -48.639 -46.480 84.124 1.00 41.91 217 SER A N 1
ATOM 1650 C CA . SER A 1 217 ? -47.752 -47.642 84.090 1.00 41.91 217 SER A CA 1
ATOM 1651 C C . SER A 1 217 ? -48.449 -48.826 83.392 1.00 41.91 217 SER A C 1
ATOM 1653 O O . SER A 1 217 ? -49.646 -49.036 83.613 1.00 41.91 217 SER A O 1
ATOM 1655 N N . PRO A 1 218 ? -47.748 -49.643 82.578 1.00 50.34 218 PRO A N 1
ATOM 1656 C CA . PRO A 1 218 ? -48.240 -50.972 82.234 1.00 50.34 218 PRO A CA 1
ATOM 1657 C C . PRO A 1 218 ? -48.339 -51.773 83.536 1.00 50.34 218 PRO A C 1
ATOM 1659 O O . PRO A 1 218 ? -47.347 -51.931 84.248 1.00 50.34 218 PRO A O 1
ATOM 1662 N N . GLN A 1 219 ? -49.539 -52.226 83.889 1.00 43.38 219 GLN A N 1
ATOM 1663 C CA . GLN A 1 219 ? -49.718 -53.145 85.006 1.00 43.38 219 GLN A CA 1
ATOM 1664 C C . GLN A 1 219 ? -49.307 -54.555 84.563 1.00 43.38 219 GLN A C 1
ATOM 1666 O O . GLN A 1 219 ? -49.944 -55.096 83.664 1.00 43.38 219 GLN A O 1
ATOM 1671 N N . ALA A 1 220 ? -48.289 -55.082 85.259 1.00 39.03 220 ALA A N 1
ATOM 1672 C CA . ALA A 1 220 ? -47.809 -56.472 85.349 1.00 39.03 220 ALA A CA 1
ATOM 1673 C C . ALA A 1 220 ? -47.317 -57.167 84.065 1.00 39.03 220 ALA A C 1
ATOM 1675 O O . ALA A 1 220 ? -48.127 -57.457 83.160 1.00 39.03 220 ALA A O 1
#

pLDDT: mean 86.68, std 14.97, range [39.03, 98.69]

Foldseek 3Di:
DDDDPPPPPPPPPVVVVVVVVVVVVVVVVVVVVVVVVVVVVVVVVVVVVVVVVVVVVVVVVVVVVVVVVVVVVVVVVVVVVVVVVVVVVVVVVVVVVVVVVVVVVVVVVVVVVVVVVVVVCCVVVVVVVPPPPDDADDPPDPCRQVVQCVLCVPDWDDDPFWGWDDGRVDIDIGGHQDPNDCPVSVVSVVVVVVVCVVSVHDDPPVPDDDDDDDPDDPDD

Sequence (220 aa):
MSIPVLGNHVDPNPEGTIALILIEIEEKVFHLGIIIISIVVIIIIIVVIIIIVVIIIIIVVIISIVVIISIVVIIFIIIFVVVISIVIIISVVIIIVVIIIIIFIIITMIVIIIIVVIIIIIFIIIPAAQTSCSTGVPQGTVLAPLLFTLYTADFSHSTSSCHLQKFSDDSAAVGLITDGDDTEYRELIQDFVDWSLRNNLQINAGKTKERVGGGGSPQA

Radius of gyration: 75.79 Å; chains: 1; bounding box: 151×65×197 Å